Protein AF-0000000085102052 (afdb_homodimer)

Structure (mmCIF, N/CA/C/O backbone):
data_AF-0000000085102052-model_v1
#
loop_
_entity.id
_entity.type
_entity.pdbx_description
1 polymer GM25322
#
loop_
_atom_site.group_PDB
_atom_site.id
_atom_site.type_symbol
_atom_site.label_atom_id
_atom_site.label_alt_id
_atom_site.label_comp_id
_atom_site.label_asym_id
_atom_site.label_entity_id
_atom_site.label_seq_id
_atom_site.pdbx_PDB_ins_code
_atom_site.Cartn_x
_atom_site.Cartn_y
_atom_site.Cartn_z
_atom_site.occupancy
_atom_site.B_iso_or_equiv
_atom_site.auth_seq_id
_atom_site.auth_comp_id
_atom_site.auth_asym_id
_atom_site.auth_atom_id
_atom_site.pdbx_PDB_model_num
ATOM 1 N N . MET A 1 1 ? -8.609 38.125 1.041 1 29.92 1 MET A N 1
ATOM 2 C CA . MET A 1 1 ? -8.133 37.969 2.414 1 29.92 1 MET A CA 1
ATOM 3 C C . MET A 1 1 ? -6.988 36.969 2.488 1 29.92 1 MET A C 1
ATOM 5 O O . MET A 1 1 ? -7.055 35.875 1.886 1 29.92 1 MET A O 1
ATOM 9 N N . ALA A 1 2 ? -5.801 37.438 2.727 1 36.22 2 ALA A N 1
ATOM 10 C CA . ALA A 1 2 ? -4.523 36.719 2.68 1 36.22 2 ALA A CA 1
ATOM 11 C C . ALA A 1 2 ? -4.539 35.5 3.59 1 36.22 2 ALA A C 1
ATOM 13 O O . ALA A 1 2 ? -4.898 35.594 4.766 1 36.22 2 ALA A O 1
ATOM 14 N N . ASN A 1 3 ? -4.887 34.375 3.201 1 37 3 ASN A N 1
ATOM 15 C CA . ASN A 1 3 ? -4.836 33.156 4.016 1 37 3 ASN A CA 1
ATOM 16 C C . ASN A 1 3 ? -3.5 33.031 4.738 1 37 3 ASN A C 1
ATOM 18 O O . ASN A 1 3 ? -2.539 32.5 4.184 1 37 3 ASN A O 1
ATOM 22 N N . SER A 1 4 ? -3.135 34.125 5.391 1 38.22 4 SER A N 1
ATOM 23 C CA . SER A 1 4 ? -1.907 34.188 6.176 1 38.22 4 SER A CA 1
ATOM 24 C C . SER A 1 4 ? -1.816 33.031 7.156 1 38.22 4 SER A C 1
ATOM 26 O O . SER A 1 4 ? -2.779 32.719 7.867 1 38.22 4 SER A O 1
ATOM 28 N N . VAL A 1 5 ? -1.213 31.938 6.707 1 45.88 5 VAL A N 1
ATOM 29 C CA . VAL A 1 5 ? -0.93 30.859 7.652 1 45.88 5 VAL A CA 1
ATOM 30 C C . VAL A 1 5 ? -0.199 31.422 8.867 1 45.88 5 VAL A C 1
ATOM 32 O O . VAL A 1 5 ? 0.787 32.156 8.727 1 45.88 5 VAL A O 1
ATOM 35 N N . LEU A 1 6 ? -0.885 31.844 9.852 1 48.53 6 LEU A N 1
ATOM 36 C CA . LEU A 1 6 ? -0.26 32.219 11.117 1 48.53 6 LEU A CA 1
ATOM 37 C C . LEU A 1 6 ? 0.6 31.078 11.656 1 48.53 6 LEU A C 1
ATOM 39 O O . LEU A 1 6 ? 0.135 29.938 11.766 1 48.53 6 LEU A O 1
ATOM 43 N N . THR A 1 7 ? 1.907 31.172 11.352 1 53.41 7 THR A N 1
ATOM 44 C CA . THR A 1 7 ? 2.777 30.234 12.039 1 53.41 7 THR A CA 1
ATOM 45 C C . THR A 1 7 ? 2.986 30.641 13.492 1 53.41 7 THR A C 1
ATOM 47 O O . THR A 1 7 ? 3.662 31.641 13.766 1 53.41 7 THR A O 1
ATOM 50 N N . LEU A 1 8 ? 1.855 30.625 14.188 1 57 8 LEU A N 1
ATOM 51 C CA . LEU A 1 8 ? 2.092 30.891 15.602 1 57 8 LEU A CA 1
ATOM 52 C C . LEU A 1 8 ? 2.582 29.641 16.312 1 57 8 LEU A C 1
ATOM 54 O O . LEU A 1 8 ? 2.145 28.531 16 1 57 8 LEU A O 1
ATOM 58 N N . ASN A 1 9 ? 3.742 29.906 16.906 1 62.31 9 ASN A N 1
ATOM 59 C CA . ASN A 1 9 ? 4.18 28.844 17.812 1 62.31 9 ASN A CA 1
ATOM 60 C C . ASN A 1 9 ? 3.131 28.562 18.875 1 62.31 9 ASN A C 1
ATOM 62 O O . ASN A 1 9 ? 2.389 29.453 19.281 1 62.31 9 ASN A O 1
ATOM 66 N N . ILE A 1 10 ? 2.896 27.359 19.188 1 67.25 10 ILE A N 1
ATOM 67 C CA . ILE A 1 10 ? 1.894 26.891 20.141 1 67.25 10 ILE A CA 1
ATOM 68 C C . ILE A 1 10 ? 2.043 27.641 21.453 1 67.25 10 ILE A C 1
ATOM 70 O O . ILE A 1 10 ? 1.055 27.906 22.141 1 67.25 10 ILE A O 1
ATOM 74 N N . ASN A 1 11 ? 3.262 28 21.766 1 68.31 11 ASN A N 1
ATOM 75 C CA . ASN A 1 11 ? 3.473 28.703 23.031 1 68.31 11 ASN A CA 1
ATOM 76 C C . ASN A 1 11 ? 2.871 30.109 23 1 68.31 11 ASN A C 1
ATOM 78 O O . ASN A 1 11 ? 2.326 30.578 24 1 68.31 11 ASN A O 1
ATOM 82 N N . ASP A 1 12 ? 2.955 30.75 21.891 1 71.81 12 ASP A N 1
ATOM 83 C CA . ASP A 1 12 ? 2.357 32.094 21.75 1 71.81 12 ASP A CA 1
ATOM 84 C C . ASP A 1 12 ? 0.834 31.984 21.672 1 71.81 12 ASP A C 1
ATOM 86 O O . ASP A 1 12 ? 0.13 32.844 22.203 1 71.81 12 ASP A O 1
ATOM 90 N N . LEU A 1 13 ? 0.402 30.875 21.141 1 78.25 13 LEU A N 1
ATOM 91 C CA . LEU A 1 13 ? -1.037 30.656 21.031 1 78.25 13 LEU A CA 1
ATOM 92 C C . LEU A 1 13 ? -1.666 30.422 22.406 1 78.25 13 LEU A C 1
ATOM 94 O O . LEU A 1 13 ? -2.791 30.859 22.656 1 78.25 13 LEU A O 1
ATOM 98 N N . ARG A 1 14 ? -0.875 29.781 23.219 1 80.69 14 ARG A N 1
ATOM 99 C CA . ARG A 1 14 ? -1.354 29.469 24.562 1 80.69 14 ARG A CA 1
ATOM 100 C C . ARG A 1 14 ? -1.65 30.734 25.344 1 80.69 14 ARG A C 1
ATOM 102 O O . ARG A 1 14 ? -2.457 30.734 26.281 1 80.69 14 ARG A O 1
ATOM 109 N N . LYS A 1 15 ? -1.054 31.859 24.891 1 82.19 15 LYS A N 1
ATOM 110 C CA . LYS A 1 15 ? -1.232 33.125 25.594 1 82.19 15 LYS A CA 1
ATOM 111 C C . LYS A 1 15 ? -2.527 33.812 25.172 1 82.19 15 LYS A C 1
ATOM 113 O O . LYS A 1 15 ? -3.057 34.656 25.906 1 82.19 15 LYS A O 1
ATOM 118 N N . ILE A 1 16 ? -3.014 33.406 24.016 1 81.62 16 ILE A N 1
ATOM 119 C CA . ILE A 1 16 ? -4.105 34.219 23.484 1 81.62 16 ILE A CA 1
ATOM 120 C C . ILE A 1 16 ? -5.332 33.344 23.25 1 81.62 16 ILE A C 1
ATOM 122 O O . ILE A 1 16 ? -6.426 33.844 23 1 81.62 16 ILE A O 1
ATOM 126 N N . VAL A 1 17 ? -5.148 32 23.391 1 86 17 VAL A N 1
ATOM 127 C CA . VAL A 1 17 ? -6.238 31.078 23.125 1 86 17 VAL A CA 1
ATOM 128 C C . VAL A 1 17 ? -6.578 30.312 24.406 1 86 17 VAL A C 1
ATOM 130 O O . VAL A 1 17 ? -5.688 29.938 25.172 1 86 17 VAL A O 1
ATOM 133 N N . PRO A 1 18 ? -7.859 30.172 24.641 1 88.38 18 PRO A N 1
ATOM 134 C CA . PRO A 1 18 ? -8.25 29.406 25.812 1 88.38 18 PRO A CA 1
ATOM 135 C C . PRO A 1 18 ? -7.602 28.016 25.859 1 88.38 18 PRO A C 1
ATOM 137 O O . PRO A 1 18 ? -7.449 27.375 24.828 1 88.38 18 PRO A O 1
ATOM 140 N N . PRO A 1 19 ? -7.223 27.594 27.047 1 89.62 19 PRO A N 1
ATOM 141 C CA . PRO A 1 19 ? -6.535 26.312 27.203 1 89.62 19 PRO A CA 1
ATOM 142 C C . PRO A 1 19 ? -7.332 25.141 26.641 1 89.62 19 PRO A C 1
ATOM 144 O O . PRO A 1 19 ? -6.75 24.188 26.109 1 89.62 19 PRO A O 1
ATOM 147 N N . ALA A 1 20 ? -8.633 25.141 26.703 1 89.75 20 ALA A N 1
ATOM 148 C CA . ALA A 1 20 ? -9.469 24.047 26.219 1 89.75 20 ALA A CA 1
ATOM 149 C C . ALA A 1 20 ? -9.344 23.875 24.719 1 89.75 20 ALA A C 1
ATOM 151 O O . ALA A 1 20 ? -9.312 22.766 24.203 1 89.75 20 ALA A O 1
ATOM 152 N N . GLU A 1 21 ? -9.203 24.984 24.016 1 87.5 21 GLU A N 1
ATOM 153 C CA . GLU A 1 21 ? -9.07 24.953 22.562 1 87.5 21 GLU A CA 1
ATOM 154 C C . GLU A 1 21 ? -7.688 24.453 22.156 1 87.5 21 GLU A C 1
ATOM 156 O O . GLU A 1 21 ? -7.555 23.734 21.156 1 87.5 21 GLU A O 1
ATOM 161 N N . ILE A 1 22 ? -6.734 24.828 22.953 1 87.31 22 ILE A N 1
ATOM 162 C CA . ILE A 1 22 ? -5.371 24.375 22.688 1 87.31 22 ILE A CA 1
ATOM 163 C C . ILE A 1 22 ? -5.277 22.875 22.906 1 87.31 22 ILE A C 1
ATOM 165 O O . ILE A 1 22 ? -4.609 22.172 22.141 1 87.31 22 ILE A O 1
ATOM 169 N N . GLU A 1 23 ? -5.91 22.422 23.938 1 91 23 GLU A N 1
ATOM 170 C CA . GLU A 1 23 ? -5.906 21 24.234 1 91 23 GLU A CA 1
ATOM 171 C C . GLU A 1 23 ? -6.512 20.203 23.094 1 91 23 GLU A C 1
ATOM 173 O O . GLU A 1 23 ? -5.988 19.141 22.719 1 91 23 GLU A O 1
ATOM 178 N N . VAL A 1 24 ? -7.59 20.641 22.531 1 91.81 24 VAL A N 1
ATOM 179 C CA . VAL A 1 24 ? -8.242 19.969 21.406 1 91.81 24 VAL A CA 1
ATOM 180 C C . VAL A 1 24 ? -7.297 19.922 20.203 1 91.81 24 VAL A C 1
ATOM 182 O O . VAL A 1 24 ? -7.172 18.891 19.547 1 91.81 24 VAL A O 1
ATOM 185 N N . LEU A 1 25 ? -6.637 21.031 19.938 1 89.94 25 LEU A N 1
ATOM 186 C CA . LEU A 1 25 ? -5.688 21.125 18.828 1 89.94 25 LEU A CA 1
ATOM 187 C C . LEU A 1 25 ? -4.535 20.141 19.031 1 89.94 25 LEU A C 1
ATOM 189 O O . LEU A 1 25 ? -4.141 19.438 18.094 1 89.94 25 LEU A O 1
ATOM 193 N N . GLU A 1 26 ? -4.066 20.109 20.234 1 90.69 26 GLU A N 1
ATOM 194 C CA . GLU A 1 26 ? -2.953 19.219 20.547 1 90.69 26 GLU A CA 1
ATOM 195 C C . GLU A 1 26 ? -3.359 17.75 20.422 1 90.69 26 GLU A C 1
ATOM 197 O O . GLU A 1 26 ? -2.584 16.938 19.938 1 90.69 26 GLU A O 1
ATOM 202 N N . GLN A 1 27 ? -4.523 17.422 20.859 1 94.25 27 GLN A N 1
ATOM 203 C CA . GLN A 1 27 ? -5.016 16.062 20.766 1 94.25 27 GLN A CA 1
ATOM 204 C C . GLN A 1 27 ? -5.172 15.641 19.297 1 94.25 27 GLN A C 1
ATOM 206 O O . GLN A 1 27 ? -4.801 14.531 18.922 1 94.25 27 GLN A O 1
ATOM 211 N N . LYS A 1 28 ? -5.691 16.5 18.562 1 93.31 28 LYS A N 1
ATOM 212 C CA . LYS A 1 28 ? -5.875 16.203 17.141 1 93.31 28 LYS A CA 1
ATOM 213 C C . LYS A 1 28 ? -4.531 16.062 16.438 1 93.31 28 LYS A C 1
ATOM 215 O O . LYS A 1 28 ? -4.367 15.203 15.57 1 93.31 28 LYS A O 1
ATOM 220 N N . LYS A 1 29 ? -3.664 16.938 16.75 1 92.31 29 LYS A N 1
ATOM 221 C CA . LYS A 1 29 ? -2.326 16.844 16.188 1 92.31 29 LYS A CA 1
ATOM 222 C C . LYS A 1 29 ? -1.646 15.531 16.578 1 92.31 29 LYS A C 1
ATOM 224 O O . LYS A 1 29 ? -1.004 14.883 15.742 1 92.31 29 LYS A O 1
ATOM 229 N N . SER A 1 30 ? -1.764 15.195 17.781 1 94.44 30 SER A N 1
ATOM 230 C CA . SER A 1 30 ? -1.204 13.938 18.266 1 94.44 30 SER A CA 1
ATOM 231 C C . SER A 1 30 ? -1.803 12.742 17.531 1 94.44 30 SER A C 1
ATOM 233 O O . SER A 1 30 ? -1.087 11.805 17.172 1 94.44 30 SER A O 1
ATOM 235 N N . TYR A 1 31 ? -3.105 12.805 17.328 1 97.44 31 TYR A N 1
ATOM 236 C CA . TYR A 1 31 ? -3.785 11.742 16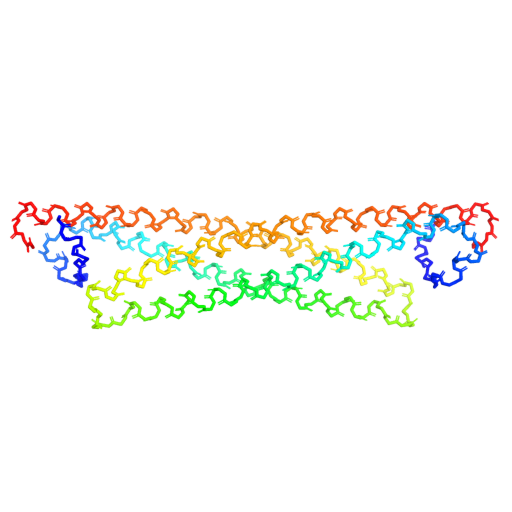.594 1 97.44 31 TYR A CA 1
ATOM 237 C C . TYR A 1 31 ? -3.273 11.664 15.156 1 97.44 31 TYR A C 1
ATOM 239 O O . TYR A 1 31 ? -3.004 10.578 14.648 1 97.44 31 TYR A O 1
ATOM 247 N N . GLU A 1 32 ? -3.137 12.75 14.516 1 95.88 32 GLU A N 1
ATOM 248 C CA . GLU A 1 32 ? -2.576 12.805 13.164 1 95.88 32 GLU A CA 1
ATOM 249 C C . GLU A 1 32 ? -1.187 12.172 13.125 1 95.88 32 GLU A C 1
ATOM 251 O O . GLU A 1 32 ? -0.884 11.391 12.219 1 95.88 32 GLU A O 1
ATOM 256 N N . ASP A 1 33 ? -0.33 12.492 14.094 1 94.69 33 ASP A N 1
ATOM 257 C CA . ASP A 1 33 ? 1.035 11.977 14.141 1 94.69 33 ASP A CA 1
ATOM 258 C C . ASP A 1 33 ? 1.044 10.461 14.344 1 94.69 33 ASP A C 1
ATOM 260 O O . ASP A 1 33 ? 1.864 9.758 13.758 1 94.69 33 ASP A O 1
ATOM 264 N N . GLN A 1 34 ? 0.113 10.047 15.156 1 98.06 34 GLN A N 1
ATOM 265 C CA . GLN A 1 34 ? -0.009 8.609 15.375 1 98.06 34 GLN A CA 1
ATOM 266 C C . GLN A 1 34 ? -0.364 7.887 14.078 1 98.06 34 GLN A C 1
ATOM 268 O O . GLN A 1 34 ? 0.179 6.82 13.781 1 98.06 34 GLN A O 1
ATOM 273 N N . LEU A 1 35 ? -1.247 8.461 13.352 1 98.25 35 LEU A N 1
ATOM 274 C CA . LEU A 1 35 ? -1.667 7.859 12.094 1 98.25 35 LEU A CA 1
ATOM 275 C C . LEU A 1 35 ? -0.525 7.867 11.078 1 98.25 35 LEU A C 1
ATOM 277 O O . LEU A 1 35 ? -0.379 6.922 10.297 1 98.25 35 LEU A O 1
ATOM 281 N N . LYS A 1 36 ? 0.26 8.883 11.055 1 96.88 36 LYS A N 1
ATOM 282 C CA . LYS A 1 36 ? 1.429 8.93 10.18 1 96.88 36 LYS A CA 1
ATOM 283 C C . LYS A 1 36 ? 2.404 7.797 10.508 1 96.88 36 LYS A C 1
ATOM 285 O O . LYS A 1 36 ? 2.9 7.121 9.602 1 96.88 36 LYS A O 1
ATOM 290 N N . VAL A 1 37 ? 2.668 7.656 11.758 1 97.81 37 VAL A N 1
ATOM 291 C CA . VAL A 1 37 ? 3.576 6.605 12.195 1 97.81 37 VAL A CA 1
ATOM 292 C C . VAL A 1 37 ? 3.008 5.238 11.82 1 97.81 37 VAL A C 1
ATOM 294 O O . VAL A 1 37 ? 3.734 4.363 11.344 1 97.81 37 VAL A O 1
ATOM 297 N N . GLU A 1 38 ? 1.753 5.066 12.039 1 98.56 38 GLU A N 1
ATOM 298 C CA . GLU A 1 38 ? 1.103 3.809 11.688 1 98.56 38 GLU A CA 1
ATOM 299 C C . GLU A 1 38 ? 1.223 3.525 10.195 1 98.56 38 GLU A C 1
ATOM 301 O O . GLU A 1 38 ? 1.496 2.393 9.789 1 98.56 38 GLU A O 1
ATOM 306 N N . ARG A 1 39 ? 0.937 4.527 9.398 1 98.12 39 ARG A N 1
ATOM 307 C CA . ARG A 1 39 ? 1.074 4.395 7.953 1 98.12 39 ARG A CA 1
ATOM 308 C C . ARG A 1 39 ? 2.471 3.906 7.578 1 98.12 39 ARG A C 1
ATOM 310 O O . ARG A 1 39 ? 2.619 3.006 6.75 1 98.12 39 ARG A O 1
ATOM 317 N N . GLU A 1 40 ? 3.502 4.484 8.164 1 97.88 40 GLU A N 1
ATOM 318 C CA . GLU A 1 40 ? 4.887 4.102 7.898 1 97.88 40 GLU A CA 1
ATOM 319 C C . GLU A 1 40 ? 5.145 2.654 8.305 1 97.88 40 GLU A C 1
ATOM 321 O O . GLU A 1 40 ? 5.824 1.916 7.582 1 97.88 40 GLU A O 1
ATOM 326 N N . CYS A 1 41 ? 4.609 2.271 9.398 1 98.44 41 CYS A N 1
ATOM 327 C CA . CYS A 1 41 ? 4.789 0.911 9.898 1 98.44 41 CYS A CA 1
ATOM 328 C C . CYS A 1 41 ? 4.141 -0.1 8.961 1 98.44 41 CYS A C 1
ATOM 330 O O . CYS A 1 41 ? 4.738 -1.128 8.641 1 98.44 41 CYS A O 1
ATOM 332 N N . ILE A 1 42 ? 2.938 0.202 8.555 1 98.75 42 ILE A N 1
ATOM 333 C CA . ILE A 1 42 ? 2.234 -0.695 7.645 1 98.75 42 ILE A CA 1
ATOM 334 C C . ILE A 1 42 ? 3.02 -0.829 6.34 1 98.75 42 ILE A C 1
ATOM 336 O O . ILE A 1 42 ? 3.166 -1.931 5.805 1 98.75 42 ILE A O 1
ATOM 340 N N . GLN A 1 43 ? 3.502 0.279 5.863 1 98.25 43 GLN A N 1
ATOM 341 C CA . GLN A 1 43 ? 4.246 0.269 4.609 1 98.25 43 GLN A CA 1
ATOM 342 C C . GLN A 1 43 ? 5.523 -0.554 4.73 1 98.25 43 GLN A C 1
ATOM 344 O O . GLN A 1 43 ? 5.902 -1.267 3.799 1 98.25 43 GLN A O 1
ATOM 349 N N . LEU A 1 44 ? 6.199 -0.436 5.82 1 98.25 44 LEU A N 1
ATOM 350 C CA . LEU A 1 44 ? 7.387 -1.248 6.055 1 98.25 44 LEU A CA 1
ATOM 351 C C . LEU A 1 44 ? 7.047 -2.734 6.023 1 98.25 44 LEU A C 1
ATOM 353 O O . LEU A 1 44 ? 7.754 -3.525 5.398 1 98.25 44 LEU A O 1
ATOM 357 N N . LYS A 1 45 ? 6.012 -3.094 6.68 1 98.5 45 LYS A N 1
ATOM 358 C CA . LYS A 1 45 ? 5.582 -4.488 6.707 1 98.5 45 LYS A CA 1
ATOM 359 C C . LYS A 1 45 ? 5.188 -4.969 5.316 1 98.5 45 LYS A C 1
ATOM 361 O O . LYS A 1 45 ? 5.465 -6.113 4.949 1 98.5 45 LYS A O 1
ATOM 366 N N . LEU A 1 46 ? 4.488 -4.105 4.602 1 98.5 46 LEU A N 1
ATOM 367 C CA . LEU A 1 46 ? 4.137 -4.41 3.219 1 98.5 46 LEU A CA 1
ATOM 368 C C . LEU A 1 46 ? 5.383 -4.727 2.396 1 98.5 46 LEU A C 1
ATOM 370 O O . LEU A 1 46 ? 5.414 -5.723 1.67 1 98.5 46 LEU A O 1
ATOM 374 N N . ASN A 1 47 ? 6.355 -3.887 2.516 1 97.88 47 ASN A N 1
ATOM 375 C CA . ASN A 1 47 ? 7.602 -4.062 1.773 1 97.88 47 ASN A CA 1
ATOM 376 C C . ASN A 1 47 ? 8.289 -5.375 2.137 1 97.88 47 ASN A C 1
ATOM 378 O O . ASN A 1 47 ? 8.734 -6.109 1.255 1 97.88 47 ASN A O 1
ATOM 382 N N . LYS A 1 48 ? 8.352 -5.664 3.381 1 98.25 48 LYS A N 1
ATOM 383 C CA . LYS A 1 48 ? 8.984 -6.898 3.834 1 98.25 48 LYS A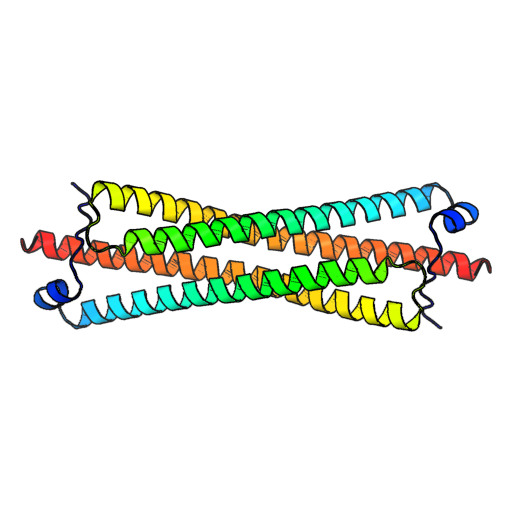 CA 1
ATOM 384 C C . LYS A 1 48 ? 8.234 -8.125 3.32 1 98.25 48 LYS A C 1
ATOM 386 O O . LYS A 1 48 ? 8.844 -9.094 2.877 1 98.25 48 LYS A O 1
ATOM 391 N N . THR A 1 49 ? 6.949 -8.062 3.414 1 98.56 49 THR A N 1
ATOM 392 C CA . THR A 1 49 ? 6.125 -9.18 2.963 1 98.56 49 THR A CA 1
ATOM 393 C C . THR A 1 49 ? 6.293 -9.398 1.463 1 98.56 49 THR A C 1
ATOM 395 O O . THR A 1 49 ? 6.418 -10.539 1.011 1 98.56 49 THR A O 1
ATOM 398 N N . LEU A 1 50 ? 6.262 -8.336 0.724 1 98.25 50 LEU A N 1
ATOM 399 C CA . LEU A 1 50 ? 6.434 -8.461 -0.72 1 98.25 50 LEU A CA 1
ATOM 400 C C . LEU A 1 50 ? 7.805 -9.039 -1.058 1 98.25 50 LEU A C 1
ATOM 402 O O . LEU A 1 50 ? 7.918 -9.906 -1.933 1 98.25 50 LEU A O 1
ATOM 406 N N . HIS A 1 51 ? 8.836 -8.562 -0.419 1 98 51 HIS A N 1
ATOM 407 C CA . HIS A 1 51 ? 10.18 -9.078 -0.633 1 98 51 HIS A CA 1
ATOM 408 C C . HIS A 1 51 ? 10.234 -10.586 -0.391 1 98 51 HIS A C 1
ATOM 410 O O . HIS A 1 51 ? 10.789 -11.328 -1.2 1 98 51 HIS A O 1
ATOM 416 N N . ARG A 1 52 ? 9.602 -11.031 0.664 1 97.94 52 ARG A N 1
ATOM 417 C CA . ARG A 1 52 ? 9.57 -12.461 0.977 1 97.94 52 ARG A CA 1
ATOM 418 C C . ARG A 1 52 ? 8.797 -13.234 -0.081 1 97.94 52 ARG A C 1
ATOM 420 O O . ARG A 1 52 ? 9.18 -14.344 -0.451 1 97.94 52 ARG A O 1
ATOM 427 N N . LEU A 1 53 ? 7.754 -12.656 -0.538 1 97 53 LEU A N 1
ATOM 428 C CA . LEU A 1 53 ? 6.957 -13.289 -1.583 1 97 53 LEU A CA 1
ATOM 429 C C . LEU A 1 53 ? 7.777 -13.484 -2.854 1 97 53 LEU A C 1
ATOM 431 O O . LEU A 1 53 ? 7.719 -14.539 -3.484 1 97 53 LEU A O 1
ATOM 435 N N . ILE A 1 54 ? 8.516 -12.469 -3.193 1 95.56 54 ILE A N 1
ATOM 436 C CA . ILE A 1 54 ? 9.352 -12.531 -4.383 1 95.56 54 ILE A CA 1
ATOM 437 C C . ILE A 1 54 ? 10.414 -13.625 -4.211 1 95.56 54 ILE A C 1
ATOM 439 O O . ILE A 1 54 ? 10.656 -14.406 -5.125 1 95.56 54 ILE A O 1
ATOM 443 N N . GLN A 1 55 ? 11 -13.727 -3.051 1 95.06 55 GLN A N 1
ATOM 444 C CA . GLN A 1 55 ? 11.984 -14.766 -2.758 1 95.06 55 GLN A CA 1
ATOM 445 C C . GLN A 1 55 ? 11.367 -16.156 -2.865 1 95.06 55 GLN A C 1
ATOM 447 O O . GLN A 1 55 ? 11.977 -17.078 -3.422 1 95.06 55 GLN A O 1
ATOM 452 N N . LEU A 1 56 ? 10.148 -16.281 -2.352 1 93.19 56 LEU A N 1
ATOM 453 C CA . LEU A 1 56 ? 9.453 -17.562 -2.391 1 93.19 56 LEU A CA 1
ATOM 454 C C . LEU A 1 56 ? 9.148 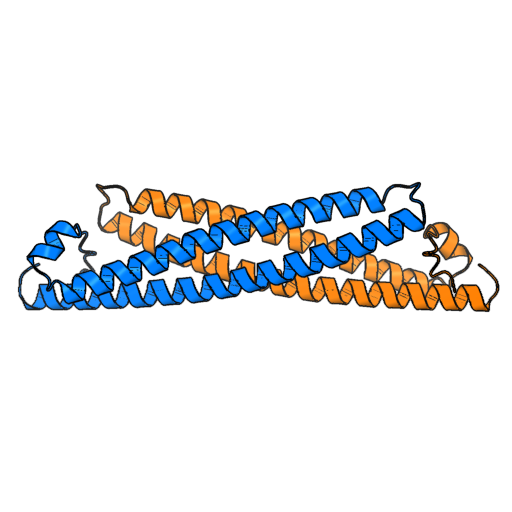-17.969 -3.828 1 93.19 56 LEU A C 1
ATOM 456 O O . LEU A 1 56 ? 9.273 -19.156 -4.18 1 93.19 56 LEU A O 1
ATOM 460 N N . ASP A 1 57 ? 8.781 -17.031 -4.57 1 88.44 57 ASP A N 1
ATOM 461 C CA . ASP A 1 57 ? 8.516 -17.312 -5.973 1 88.44 57 ASP A CA 1
ATOM 462 C C . ASP A 1 57 ? 9.773 -17.812 -6.68 1 88.44 57 ASP A C 1
ATOM 464 O O . ASP A 1 57 ? 9.719 -18.719 -7.5 1 88.44 57 ASP A O 1
ATOM 468 N N . ASP A 1 58 ? 10.898 -17.281 -6.375 1 87.88 58 ASP A N 1
ATOM 469 C CA . ASP A 1 58 ? 12.18 -17.703 -6.945 1 87.88 58 ASP A CA 1
ATOM 470 C C . ASP A 1 58 ? 12.539 -19.109 -6.48 1 87.88 58 ASP A C 1
ATOM 472 O O . ASP A 1 58 ? 13 -19.938 -7.277 1 87.88 58 ASP A O 1
ATOM 476 N N . GLU A 1 59 ? 12.305 -19.422 -5.254 1 85.75 59 GLU A N 1
ATOM 477 C CA . GLU A 1 59 ? 12.586 -20.734 -4.691 1 85.75 59 GLU A CA 1
ATOM 478 C C . GLU A 1 59 ? 11.734 -21.812 -5.355 1 85.75 59 GLU A C 1
ATOM 480 O O . GLU A 1 59 ? 12.211 -22.922 -5.605 1 85.75 59 GLU A O 1
ATOM 485 N N . MET A 1 60 ? 10.461 -21.5 -5.688 1 83.31 60 MET A N 1
ATOM 486 C CA . MET A 1 60 ? 9.516 -22.453 -6.254 1 83.31 60 MET A CA 1
ATOM 487 C C . MET A 1 60 ? 9.812 -22.719 -7.727 1 83.31 60 MET A C 1
ATOM 489 O O . MET A 1 60 ? 9.383 -23.719 -8.281 1 83.31 60 MET A O 1
ATOM 493 N N . ASN A 1 61 ? 10.5 -21.812 -8.352 1 77 61 ASN A N 1
ATOM 494 C CA . ASN A 1 61 ? 10.836 -21.969 -9.766 1 77 61 ASN A CA 1
ATOM 495 C C . ASN A 1 61 ? 12.148 -22.719 -9.953 1 77 61 ASN A C 1
ATOM 497 O O . ASN A 1 61 ? 12.547 -23 -11.086 1 77 61 ASN A O 1
ATOM 501 N N . GLU A 1 62 ? 12.633 -23.156 -8.852 1 69.75 62 GLU A N 1
ATOM 502 C CA . GLU A 1 62 ? 13.852 -23.953 -8.953 1 69.75 62 GLU A CA 1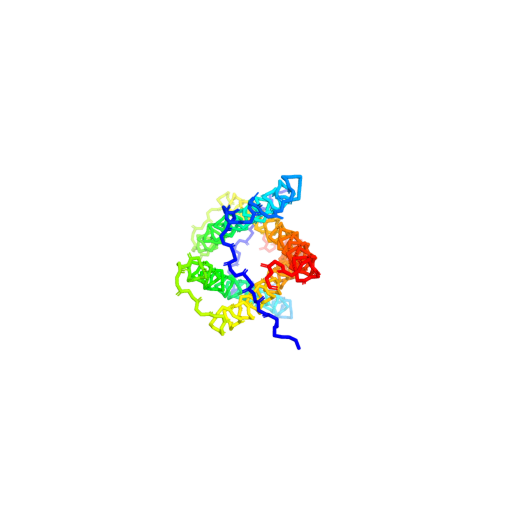
ATOM 503 C C . GLU A 1 62 ? 13.555 -25.344 -9.484 1 69.75 62 GLU A C 1
ATOM 505 O O . GLU A 1 62 ? 12.508 -25.922 -9.188 1 69.75 62 GLU A O 1
ATOM 510 N N . GLU A 1 63 ? 14.336 -25.906 -10.367 1 65.94 63 GLU A N 1
ATOM 511 C CA . GLU A 1 63 ? 14.156 -27.109 -11.156 1 65.94 63 GLU A CA 1
ATOM 512 C C . GLU A 1 63 ? 13.938 -28.328 -10.266 1 65.94 63 GLU A C 1
ATOM 514 O O . GLU A 1 63 ? 13.211 -29.266 -10.633 1 65.94 63 GLU A O 1
ATOM 519 N N . ARG A 1 64 ? 14.508 -28.531 -9.102 1 74.56 64 ARG A N 1
ATOM 520 C CA . ARG A 1 64 ? 14.422 -29.766 -8.328 1 74.56 64 ARG A CA 1
ATOM 521 C C . ARG A 1 64 ? 13.766 -29.516 -6.973 1 74.56 64 ARG A C 1
ATOM 523 O O . ARG A 1 64 ? 14.414 -29.031 -6.043 1 74.56 64 ARG A O 1
ATOM 530 N N . ILE A 1 65 ? 12.461 -29.312 -7.023 1 76.56 65 ILE A N 1
ATOM 531 C CA . ILE A 1 65 ? 11.797 -29.188 -5.734 1 76.56 65 ILE A CA 1
ATOM 532 C C . ILE A 1 65 ? 10.922 -30.406 -5.484 1 76.56 65 ILE A C 1
ATOM 534 O O . ILE A 1 65 ? 10.281 -30.922 -6.406 1 76.56 65 ILE A O 1
ATOM 538 N N . SER A 1 66 ? 11.141 -30.984 -4.293 1 79.44 66 SER A N 1
ATOM 539 C CA . SER A 1 66 ? 10.305 -32.125 -3.939 1 79.44 66 SER A CA 1
ATOM 540 C C . SER A 1 66 ? 8.844 -31.719 -3.811 1 79.44 66 SER A C 1
ATOM 542 O O . SER A 1 66 ? 8.531 -30.547 -3.582 1 79.44 66 SER A O 1
ATOM 544 N N . ASP A 1 67 ? 7.965 -32.688 -3.932 1 76.31 67 ASP A N 1
ATOM 545 C CA . ASP A 1 67 ? 6.535 -32.406 -3.785 1 76.31 67 ASP A CA 1
ATOM 546 C C . ASP A 1 67 ? 6.211 -31.875 -2.393 1 76.31 67 ASP A C 1
ATOM 548 O O . ASP A 1 67 ? 5.395 -30.969 -2.248 1 76.31 67 ASP A O 1
ATOM 552 N N . ARG A 1 68 ? 6.789 -32.5 -1.519 1 84 68 ARG A N 1
ATOM 553 C CA . ARG A 1 68 ? 6.555 -32.062 -0.142 1 84 68 ARG A CA 1
ATOM 554 C C . ARG A 1 68 ? 6.977 -30.625 0.065 1 84 68 ARG A C 1
ATOM 556 O O . ARG A 1 68 ? 6.23 -29.828 0.651 1 84 68 ARG A O 1
ATOM 563 N N . ASP A 1 69 ? 8.109 -30.219 -0.409 1 83.94 69 ASP A N 1
ATOM 564 C CA . ASP A 1 69 ? 8.609 -28.844 -0.277 1 83.94 69 ASP A CA 1
ATOM 565 C C . ASP A 1 69 ? 7.746 -27.875 -1.068 1 83.94 69 ASP A C 1
ATOM 567 O O . ASP A 1 69 ? 7.496 -26.75 -0.616 1 83.94 69 ASP A O 1
ATOM 571 N N . TYR A 1 70 ? 7.379 -28.344 -2.182 1 83.62 70 TYR A N 1
ATOM 572 C CA . TYR A 1 70 ? 6.523 -27.5 -2.994 1 83.62 70 TYR A CA 1
ATOM 573 C C . TYR A 1 70 ? 5.223 -27.172 -2.266 1 83.62 70 TYR A C 1
ATOM 575 O O . TYR A 1 70 ? 4.785 -26.016 -2.246 1 83.62 70 TYR A O 1
ATOM 583 N N . ARG A 1 71 ? 4.605 -28.141 -1.669 1 85.94 71 ARG A N 1
ATOM 584 C CA . ARG A 1 71 ? 3.363 -27.938 -0.93 1 85.94 71 ARG A CA 1
ATOM 585 C C . ARG A 1 71 ? 3.576 -26.984 0.246 1 85.94 71 ARG A C 1
ATOM 587 O O . ARG A 1 71 ? 2.738 -26.125 0.515 1 85.94 71 ARG A O 1
ATOM 594 N N . PHE A 1 72 ? 4.641 -27.219 0.81 1 91.12 72 PHE A N 1
ATOM 595 C CA . PHE A 1 72 ? 4.969 -26.344 1.933 1 91.12 72 PHE A CA 1
ATOM 596 C C . PHE A 1 72 ? 5.129 -24.906 1.47 1 91.12 72 PHE A C 1
ATOM 598 O O . PHE A 1 72 ? 4.535 -24 2.045 1 91.12 72 PHE A O 1
ATOM 605 N N . LEU A 1 73 ? 5.906 -24.641 0.457 1 90.88 73 LEU A N 1
ATOM 606 C CA . LEU A 1 73 ? 6.164 -23.312 -0.061 1 90.88 73 LEU A CA 1
ATOM 607 C C . LEU A 1 73 ? 4.883 -22.672 -0.585 1 90.88 73 LEU A C 1
ATOM 609 O O . LEU A 1 73 ? 4.668 -21.469 -0.426 1 90.88 73 LEU A O 1
ATOM 613 N N . ASP A 1 74 ? 4.031 -23.453 -1.146 1 88.12 74 ASP A N 1
ATOM 614 C CA . ASP A 1 74 ? 2.77 -22.938 -1.672 1 88.12 74 ASP A CA 1
ATOM 615 C C . ASP A 1 74 ? 1.856 -22.469 -0.544 1 88.12 74 ASP A C 1
ATOM 617 O O . ASP A 1 74 ? 1.177 -21.438 -0.678 1 88.12 74 ASP A O 1
ATOM 621 N N . THR A 1 75 ? 1.79 -23.219 0.463 1 93.75 75 THR A N 1
ATOM 622 C CA . THR A 1 75 ? 1.004 -22.812 1.623 1 93.75 75 THR A CA 1
ATOM 623 C C . THR A 1 75 ? 1.526 -21.5 2.199 1 93.75 75 THR A C 1
ATOM 625 O O . THR A 1 75 ? 0.745 -20.609 2.523 1 93.75 75 THR A O 1
ATOM 628 N N . LEU A 1 76 ? 2.828 -21.422 2.303 1 95.56 76 LEU A N 1
ATOM 629 C CA . LEU A 1 76 ? 3.455 -20.203 2.803 1 95.56 76 LEU A CA 1
ATOM 630 C C . LEU A 1 76 ? 3.16 -19.031 1.883 1 95.56 76 LEU A C 1
ATOM 632 O O . LEU A 1 76 ? 2.83 -17.938 2.354 1 95.56 76 LEU A O 1
ATOM 636 N N . ARG A 1 77 ? 3.314 -19.234 0.672 1 94.62 77 ARG A N 1
ATOM 637 C CA . ARG A 1 77 ? 3.025 -18.203 -0.319 1 94.62 77 ARG A CA 1
ATOM 638 C C . ARG A 1 77 ? 1.59 -17.719 -0.19 1 94.62 77 ARG A C 1
ATOM 640 O O . ARG A 1 77 ? 1.339 -16.5 -0.224 1 94.62 77 ARG A O 1
ATOM 647 N N . ARG A 1 78 ? 0.657 -18.547 0.002 1 94.62 78 ARG A N 1
ATOM 648 C CA . ARG A 1 78 ? -0.749 -18.188 0.137 1 94.62 78 ARG A CA 1
ATOM 649 C C . ARG A 1 78 ? -0.978 -17.344 1.389 1 94.62 78 ARG A C 1
ATOM 651 O O . ARG A 1 78 ? -1.696 -16.344 1.348 1 94.62 78 ARG A O 1
ATOM 658 N N . ARG A 1 79 ? -0.374 -17.75 2.387 1 97.25 79 ARG A N 1
ATOM 659 C CA . ARG A 1 79 ? -0.503 -17.016 3.639 1 97.25 79 ARG A CA 1
ATOM 660 C C . ARG A 1 79 ? 0.071 -15.609 3.508 1 97.25 79 ARG A C 1
ATOM 662 O O . ARG A 1 79 ? -0.532 -14.641 3.975 1 97.25 79 ARG A O 1
ATOM 669 N N . LEU A 1 80 ? 1.208 -15.547 2.904 1 97.69 80 LEU A N 1
ATOM 670 C CA . LEU A 1 80 ? 1.865 -14.258 2.75 1 97.69 80 LEU A CA 1
ATOM 671 C C . LEU A 1 80 ? 1.075 -13.352 1.811 1 97.69 80 LEU A C 1
ATOM 673 O O . LEU A 1 80 ? 1.022 -12.141 2.01 1 97.69 80 LEU A O 1
ATOM 677 N N . ASN A 1 81 ? 0.482 -13.945 0.799 1 97 81 ASN A N 1
ATOM 678 C CA . ASN A 1 81 ? -0.371 -13.164 -0.089 1 97 81 ASN A CA 1
ATOM 679 C C . ASN A 1 81 ? -1.57 -12.578 0.655 1 97 81 ASN A C 1
ATOM 681 O O . ASN A 1 81 ? -1.937 -11.422 0.444 1 97 81 ASN A O 1
ATOM 685 N N . LEU A 1 82 ? -2.143 -13.359 1.449 1 97.81 82 LEU A N 1
ATOM 686 C CA . LEU A 1 82 ? -3.262 -12.883 2.254 1 97.81 82 LEU A CA 1
ATOM 687 C C . LEU A 1 82 ? -2.818 -11.758 3.188 1 97.81 82 LEU A C 1
ATOM 689 O O . LEU A 1 82 ? -3.5 -10.742 3.309 1 97.81 82 LEU A O 1
ATOM 693 N N . ARG A 1 83 ? -1.726 -11.969 3.828 1 98.38 83 ARG A N 1
ATOM 694 C CA . ARG A 1 83 ? -1.188 -10.945 4.723 1 98.38 83 ARG A CA 1
ATOM 695 C C . ARG A 1 83 ? -0.923 -9.648 3.971 1 98.38 83 ARG A C 1
ATOM 697 O O . ARG A 1 83 ? -1.253 -8.562 4.457 1 98.38 83 ARG A O 1
ATOM 704 N N . HIS A 1 84 ? -0.289 -9.781 2.83 1 98.69 84 HIS A N 1
ATOM 705 C CA . HIS A 1 84 ? -0.002 -8.609 2.02 1 98.69 84 HIS A CA 1
ATOM 706 C C . HIS A 1 84 ? -1.282 -7.859 1.663 1 98.69 84 HIS A C 1
ATOM 708 O O . HIS A 1 84 ? -1.332 -6.629 1.746 1 98.69 84 HIS A O 1
ATOM 714 N N . GLN A 1 85 ? -2.32 -8.625 1.316 1 98.56 85 GLN A N 1
ATOM 715 C CA . GLN A 1 85 ? -3.613 -8.039 0.979 1 98.56 85 GLN A CA 1
ATOM 716 C C . GLN A 1 85 ? -4.223 -7.32 2.18 1 98.56 85 GLN A C 1
ATOM 718 O O . GLN A 1 85 ? -4.73 -6.203 2.049 1 98.56 85 GLN A O 1
ATOM 723 N N . LEU A 1 86 ? -4.156 -7.867 3.287 1 98.62 86 LEU A N 1
ATOM 724 C CA . LEU A 1 86 ? -4.711 -7.285 4.504 1 98.62 86 LEU A CA 1
ATOM 725 C C . LEU A 1 86 ? -3.967 -6.012 4.883 1 98.62 86 LEU A C 1
ATOM 727 O O . LEU A 1 86 ? -4.582 -5.031 5.316 1 98.62 86 LEU A O 1
ATOM 731 N N . LEU A 1 87 ? -2.686 -6.062 4.727 1 98.81 87 LEU A N 1
ATOM 732 C CA . LEU A 1 87 ? -1.879 -4.879 5.008 1 98.81 87 LEU A CA 1
ATOM 733 C C . LEU A 1 87 ? -2.219 -3.75 4.043 1 98.81 87 LEU A C 1
ATOM 735 O O . LEU A 1 87 ? -2.305 -2.588 4.445 1 98.81 87 LEU A O 1
ATOM 739 N N . ALA A 1 88 ? -2.373 -4.086 2.779 1 98.69 88 ALA A N 1
ATOM 740 C CA . ALA A 1 88 ? -2.768 -3.078 1.799 1 98.69 88 ALA A CA 1
ATOM 741 C C . ALA A 1 88 ? -4.105 -2.447 2.17 1 98.69 88 ALA A C 1
ATOM 743 O O . ALA A 1 88 ? -4.27 -1.229 2.086 1 98.69 88 ALA A O 1
ATOM 744 N N . GLU A 1 89 ? -5.043 -3.203 2.557 1 98.81 89 GLU A N 1
ATOM 745 C CA . GLU A 1 89 ? -6.355 -2.705 2.967 1 98.81 89 GLU A CA 1
ATOM 746 C C . GLU A 1 89 ? -6.242 -1.812 4.199 1 98.81 89 GLU A C 1
ATOM 748 O O . GLU A 1 89 ? -6.93 -0.795 4.301 1 98.81 89 GLU A O 1
ATOM 753 N N . ARG A 1 90 ? -5.457 -2.232 5.102 1 98.81 90 ARG A N 1
ATOM 754 C CA . ARG A 1 90 ? -5.23 -1.413 6.289 1 98.81 90 ARG A CA 1
ATOM 755 C C . ARG A 1 90 ? -4.594 -0.076 5.918 1 98.81 90 ARG A C 1
ATOM 757 O O . ARG A 1 90 ? -4.926 0.958 6.5 1 98.81 90 ARG A O 1
ATOM 764 N N . LEU A 1 91 ? -3.682 -0.148 4.988 1 98.81 91 LEU A N 1
ATOM 765 C CA . LEU A 1 91 ? -3.041 1.078 4.523 1 98.81 91 LEU A CA 1
ATOM 766 C C . LEU A 1 91 ? -4.074 2.059 3.979 1 98.81 91 LEU A C 1
ATOM 768 O O . LEU A 1 91 ? -4.012 3.256 4.27 1 98.81 91 LEU A O 1
ATOM 772 N N . VAL A 1 92 ? -5.043 1.562 3.209 1 98.81 92 VAL A N 1
ATOM 773 C CA . VAL A 1 92 ? -6.117 2.391 2.668 1 98.81 92 VAL A CA 1
ATOM 774 C C . VAL A 1 92 ? -6.934 2.99 3.811 1 98.81 92 VAL A C 1
ATOM 776 O O . VAL A 1 92 ? -7.266 4.176 3.789 1 98.81 92 VAL A O 1
ATOM 779 N N . ARG A 1 93 ? -7.238 2.195 4.785 1 98.75 93 ARG A N 1
ATOM 780 C CA . ARG A 1 93 ? -8.047 2.654 5.91 1 98.75 93 ARG A CA 1
ATOM 781 C C . ARG A 1 93 ? -7.309 3.727 6.707 1 98.75 93 ARG A C 1
ATOM 783 O O . ARG A 1 93 ? -7.887 4.762 7.043 1 98.75 93 ARG A O 1
ATOM 790 N N . VAL A 1 94 ? -6.082 3.492 6.988 1 98.75 94 VAL A N 1
ATOM 791 C CA . VAL A 1 94 ? -5.285 4.453 7.742 1 98.75 94 VAL A CA 1
ATOM 792 C C . VAL A 1 94 ? -5.145 5.746 6.945 1 98.75 94 VAL A C 1
ATOM 794 O O . VAL A 1 94 ? -5.211 6.844 7.508 1 98.75 94 VAL A O 1
ATOM 797 N N . GLY A 1 95 ? -4.918 5.598 5.637 1 98.31 95 GLY A N 1
ATOM 798 C CA . GLY A 1 95 ? -4.855 6.777 4.789 1 98.31 95 GLY A CA 1
ATOM 799 C C . GLY A 1 95 ? -6.121 7.613 4.836 1 98.31 95 GLY A C 1
ATOM 800 O O . GLY A 1 95 ? -6.055 8.844 4.867 1 98.31 95 GLY A O 1
ATOM 801 N N . THR A 1 96 ? -7.258 6.969 4.844 1 98.5 96 THR A N 1
ATOM 802 C CA . THR A 1 96 ? -8.547 7.652 4.926 1 98.5 96 THR A CA 1
ATOM 803 C C . THR A 1 96 ? -8.688 8.375 6.262 1 98.5 96 THR A C 1
ATOM 805 O O . THR A 1 96 ? -9.133 9.523 6.309 1 98.5 96 THR A O 1
ATOM 808 N N . GLN A 1 97 ? -8.336 7.684 7.316 1 98.5 97 GLN A N 1
ATOM 809 C CA . GLN A 1 97 ? -8.391 8.281 8.648 1 98.5 97 GLN A CA 1
ATOM 810 C C . GLN A 1 97 ? -7.457 9.484 8.742 1 98.5 97 GLN A C 1
ATOM 812 O O . GLN A 1 97 ? -7.812 10.516 9.328 1 98.5 97 GLN A O 1
ATOM 817 N N . LEU A 1 98 ? -6.312 9.328 8.156 1 97.94 98 LEU A N 1
ATOM 818 C CA . LEU A 1 98 ? -5.332 10.406 8.172 1 97.94 98 LEU A CA 1
ATOM 819 C C . LEU A 1 98 ? -5.848 11.625 7.414 1 97.94 98 LEU A C 1
ATOM 821 O O . LEU A 1 98 ? -5.703 12.758 7.879 1 97.94 98 LEU A O 1
ATOM 825 N N . SER A 1 99 ? -6.496 11.414 6.316 1 96.75 99 SER A N 1
ATOM 826 C CA . SER A 1 99 ? -7.09 12.5 5.543 1 96.75 99 SER A CA 1
ATOM 827 C C . SER A 1 99 ? -8.164 13.227 6.348 1 96.75 99 SER A C 1
ATOM 829 O O . SER A 1 99 ? -8.211 14.453 6.363 1 96.75 99 SER A O 1
ATOM 831 N N . ARG A 1 100 ? -8.938 12.5 6.977 1 97.12 100 ARG A N 1
ATOM 832 C CA . ARG A 1 100 ? -9.984 13.078 7.812 1 97.12 100 ARG A CA 1
ATOM 833 C C . ARG A 1 100 ? -9.383 13.891 8.961 1 97.12 100 ARG A C 1
ATOM 835 O O . ARG A 1 100 ? -9.82 15.008 9.227 1 97.12 100 ARG A O 1
ATOM 842 N N . ALA A 1 101 ? -8.438 13.297 9.625 1 96.38 101 ALA A N 1
ATOM 843 C CA . ALA A 1 101 ? -7.777 13.984 10.734 1 96.38 101 ALA A CA 1
ATOM 844 C C . ALA A 1 101 ? -7.141 15.289 10.273 1 96.38 101 ALA A C 1
ATOM 846 O O . ALA A 1 101 ? -7.254 16.312 10.953 1 96.38 101 ALA A O 1
ATOM 847 N N . LYS A 1 102 ? -6.539 15.25 9.141 1 94.06 102 LYS A N 1
ATOM 848 C CA . LYS A 1 102 ? -5.902 16.438 8.594 1 94.06 102 LYS A CA 1
ATOM 849 C C . LYS A 1 102 ? -6.934 17.531 8.273 1 94.06 102 LYS A C 1
ATOM 851 O O . LYS A 1 102 ? -6.699 18.703 8.531 1 94.06 102 LYS A O 1
ATOM 856 N N . ASN A 1 103 ? -8.047 17.109 7.746 1 93.94 103 ASN A N 1
ATOM 857 C CA . ASN A 1 103 ? -9.117 18.047 7.438 1 93.94 103 ASN A CA 1
ATOM 858 C C . ASN A 1 103 ? -9.703 18.672 8.703 1 93.94 103 ASN A C 1
ATOM 860 O O . ASN A 1 103 ? -9.969 19.875 8.742 1 93.94 103 ASN A O 1
ATOM 864 N N . GLU A 1 104 ? -9.914 17.906 9.672 1 94.5 104 GLU A N 1
ATOM 865 C CA . GLU A 1 104 ? -10.43 18.391 10.945 1 94.5 104 GLU A CA 1
ATOM 866 C C . GLU A 1 104 ? -9.461 19.359 11.602 1 94.5 104 GLU A C 1
ATOM 868 O O . GLU A 1 104 ? -9.875 20.406 12.125 1 94.5 104 GLU A O 1
ATOM 873 N N . LEU A 1 105 ? -8.188 19.031 11.555 1 92.12 105 LEU A N 1
ATOM 874 C CA . LEU A 1 105 ? -7.164 19.922 12.117 1 92.12 105 LEU A CA 1
ATOM 875 C C . LEU A 1 105 ? -7.133 21.25 11.375 1 92.12 105 LEU A C 1
ATOM 877 O O . LEU A 1 105 ? -7.059 22.312 12.008 1 92.12 105 LEU A O 1
ATOM 881 N N . ARG A 1 106 ? -7.262 21.219 10.141 1 88 106 ARG A N 1
ATOM 882 C CA . ARG A 1 106 ? -7.281 22.422 9.328 1 88 106 ARG A CA 1
ATOM 883 C C . ARG A 1 106 ? -8.484 23.297 9.672 1 88 106 ARG A C 1
ATOM 885 O O . ARG A 1 106 ? -8.375 24.516 9.742 1 88 106 ARG A O 1
ATOM 892 N N . ARG A 1 107 ? -9.578 22.672 9.836 1 91.81 107 ARG A N 1
ATOM 893 C CA . ARG A 1 107 ? -10.789 23.391 10.195 1 91.81 107 ARG A CA 1
ATOM 894 C C . ARG A 1 107 ? -10.641 24.078 11.555 1 91.81 107 ARG A C 1
ATOM 896 O O . ARG A 1 107 ? -11 25.25 11.711 1 91.81 107 ARG A O 1
ATOM 903 N N . LEU A 1 108 ? -10.102 23.391 12.461 1 89.25 108 LEU A N 1
ATOM 904 C CA . LEU A 1 108 ? -9.883 23.938 13.797 1 89.25 108 LEU A CA 1
ATOM 905 C C . LEU A 1 108 ? -8.922 25.125 13.75 1 89.25 108 LEU A C 1
ATOM 907 O O . LEU A 1 108 ? -9.156 26.156 14.383 1 89.25 108 LEU A O 1
ATOM 911 N N . GLU A 1 109 ? -7.867 24.938 12.984 1 84.31 109 GLU A N 1
ATOM 912 C CA . GLU A 1 109 ? -6.883 26 12.82 1 84.31 109 GLU A CA 1
ATOM 913 C C . GLU A 1 109 ? -7.5 27.219 12.156 1 84.31 109 GLU A C 1
ATOM 915 O O . GLU A 1 109 ? -7.219 28.359 12.547 1 84.31 109 GLU A O 1
ATOM 920 N N . SER A 1 110 ? -8.328 26.969 11.195 1 85.44 110 SER A N 1
ATOM 921 C CA . SER A 1 110 ? -9.008 28.062 10.508 1 85.44 110 SER A CA 1
ATOM 922 C C . SER A 1 110 ? -9.969 28.781 11.438 1 85.44 110 SER A C 1
ATOM 924 O O . SER A 1 110 ? -10.031 30.016 11.43 1 85.44 110 SER A O 1
ATOM 926 N N . ASP A 1 111 ? -10.711 28.062 12.203 1 87.25 111 ASP A N 1
ATOM 927 C CA . ASP A 1 111 ? -11.633 28.656 13.172 1 87.25 111 ASP A CA 1
ATOM 928 C C . ASP A 1 111 ? -10.891 29.516 14.195 1 87.25 111 ASP A C 1
ATOM 930 O O . ASP A 1 111 ? -11.344 30.609 14.539 1 87.25 111 ASP A O 1
ATOM 934 N N . LEU A 1 112 ? -9.781 29.062 14.641 1 86 112 LEU A N 1
ATOM 935 C CA . LEU A 1 112 ? -8.969 29.781 15.602 1 86 112 LEU A CA 1
ATOM 936 C C . LEU A 1 112 ? -8.414 31.062 14.984 1 86 112 LEU A C 1
ATOM 938 O O . LEU A 1 112 ? -8.422 32.125 15.625 1 86 112 LEU A O 1
ATOM 942 N N . TYR A 1 113 ? -7.957 30.938 13.828 1 81.75 113 TYR A N 1
ATOM 943 C CA . TYR A 1 113 ? -7.434 32.094 13.117 1 81.75 113 TYR A CA 1
ATOM 944 C C . TYR A 1 113 ? -8.508 33.156 12.945 1 81.75 113 TYR A C 1
ATOM 946 O O . TYR A 1 113 ? -8.258 34.344 13.172 1 81.75 113 TYR A O 1
ATOM 954 N N . GLU A 1 114 ? -9.664 32.781 12.539 1 85.81 114 GLU A N 1
ATOM 955 C CA . GLU A 1 114 ? -10.773 33.719 12.352 1 85.81 114 GLU A CA 1
ATOM 956 C C . GLU A 1 114 ? -11.148 34.375 13.672 1 85.81 114 GLU A C 1
ATOM 958 O O . GLU A 1 114 ? -11.422 35.594 13.703 1 85.81 114 GLU A O 1
ATOM 963 N N . ASP A 1 115 ? -11.141 33.656 14.703 1 85.88 115 ASP A N 1
ATOM 964 C CA . ASP A 1 115 ? -11.461 34.188 16.016 1 85.88 115 ASP A CA 1
ATOM 965 C C . ASP A 1 115 ? -10.422 35.219 16.469 1 85.88 115 ASP A C 1
ATOM 967 O O . ASP A 1 115 ? -10.773 36.281 16.953 1 85.88 115 ASP A O 1
ATOM 971 N N . LEU A 1 116 ? -9.18 34.906 16.219 1 83.62 116 LEU A N 1
ATOM 972 C CA . LEU A 1 116 ? -8.102 35.812 16.594 1 83.62 116 LEU A CA 1
ATOM 973 C C . LEU A 1 116 ? -8.141 37.094 15.766 1 83.62 116 LEU A C 1
ATOM 975 O O . LEU A 1 116 ? -7.898 38.188 16.281 1 83.62 116 LEU A O 1
ATOM 979 N N . THR A 1 117 ? -8.477 36.969 14.516 1 84.44 117 THR A N 1
ATOM 980 C CA . THR A 1 117 ? -8.602 38.125 13.633 1 84.44 117 THR A CA 1
ATOM 981 C C . THR A 1 117 ? -9.773 39.031 14.062 1 84.44 117 THR A C 1
ATOM 983 O O . THR A 1 117 ? -9.648 40.25 14.109 1 84.44 117 THR A O 1
ATOM 986 N N . ARG A 1 118 ? -10.797 38.438 14.414 1 89.38 118 ARG A N 1
ATOM 987 C CA . ARG A 1 118 ? -11.977 39.188 14.852 1 89.38 118 ARG A CA 1
ATOM 988 C C . ARG A 1 118 ? -11.703 39.969 16.141 1 89.38 118 ARG A C 1
ATOM 990 O O . ARG A 1 118 ? -12.188 41.062 16.312 1 89.38 118 ARG A O 1
ATOM 997 N N . ARG A 1 119 ? -10.836 39.406 16.953 1 87.69 119 ARG A N 1
ATOM 998 C CA . ARG A 1 119 ? -10.508 40.031 18.234 1 87.69 119 ARG A CA 1
ATOM 999 C C . ARG A 1 119 ? -9.383 41.062 18.094 1 87.69 119 ARG A C 1
ATOM 1001 O O . ARG A 1 119 ? -9.008 41.719 19.047 1 87.69 119 ARG A O 1
ATOM 1008 N N . GLY A 1 120 ? -8.82 41.094 16.828 1 82.88 120 GLY A N 1
ATOM 1009 C CA . GLY A 1 120 ? -7.758 42.062 16.547 1 82.88 120 GLY A CA 1
ATOM 1010 C C . GLY A 1 120 ? -6.418 41.656 17.125 1 82.88 120 GLY A C 1
ATOM 1011 O O . GLY A 1 120 ? -5.578 42.5 17.438 1 82.88 120 GLY A O 1
ATOM 1012 N N . LEU A 1 121 ? -6.293 40.375 17.391 1 78.25 121 LEU A N 1
ATOM 1013 C CA . LEU A 1 121 ? -5.066 39.875 18.016 1 78.25 121 LEU A CA 1
ATOM 1014 C C . LEU A 1 121 ? -4.023 39.531 16.953 1 78.25 121 LEU A C 1
ATOM 1016 O O . LEU A 1 121 ? -2.836 39.406 17.266 1 78.25 121 LEU A O 1
ATOM 1020 N N . ILE A 1 122 ? -4.492 39.375 15.797 1 69.75 122 ILE A N 1
ATOM 1021 C CA . ILE A 1 122 ? -3.586 39.188 14.664 1 69.75 122 ILE A CA 1
ATOM 1022 C C . ILE A 1 122 ? -4.145 39.938 13.445 1 69.75 122 ILE A C 1
ATOM 1024 O O . ILE A 1 122 ? -5.348 40.188 13.367 1 69.75 122 ILE A O 1
ATOM 1028 N N . MET B 1 1 ? -6.066 -39.594 -1.751 1 29.45 1 MET B N 1
ATOM 1029 C CA . MET B 1 1 ? -5.523 -39.344 -3.088 1 29.45 1 MET B CA 1
ATOM 1030 C C . MET B 1 1 ? -4.48 -38.25 -3.066 1 29.45 1 MET B C 1
ATOM 1032 O O . MET B 1 1 ? -4.688 -37.188 -2.439 1 29.45 1 MET B O 1
ATOM 1036 N N . ALA B 1 2 ? -3.221 -38.562 -3.268 1 35.19 2 ALA B N 1
ATOM 1037 C CA . ALA B 1 2 ? -2.014 -37.781 -3.104 1 35.19 2 ALA B CA 1
ATOM 1038 C C . ALA B 1 2 ? -2.072 -36.5 -3.965 1 35.19 2 ALA B C 1
ATOM 1040 O O . ALA B 1 2 ? -2.348 -36.594 -5.164 1 35.19 2 ALA B O 1
ATOM 1041 N N . ASN B 1 3 ? -2.533 -35.438 -3.574 1 36.34 3 ASN B N 1
ATOM 1042 C CA . ASN B 1 3 ? -2.531 -34.188 -4.32 1 36.34 3 ASN B CA 1
ATOM 1043 C C . ASN B 1 3 ? -1.172 -33.906 -4.961 1 36.34 3 ASN B C 1
ATOM 1045 O O . ASN B 1 3 ? -0.295 -33.312 -4.34 1 36.34 3 ASN B O 1
ATOM 1049 N N . SER B 1 4 ? -0.646 -34.938 -5.605 1 37.53 4 SER B N 1
ATOM 1050 C CA . SER B 1 4 ? 0.637 -34.906 -6.301 1 37.53 4 SER B CA 1
ATOM 1051 C C . SER B 1 4 ? 0.699 -33.719 -7.27 1 37.53 4 SER B C 1
ATOM 1053 O O . SER B 1 4 ? -0.217 -33.531 -8.07 1 37.53 4 SER B O 1
ATOM 1055 N N . VAL B 1 5 ? 1.12 -32.594 -6.777 1 44.59 5 VAL B N 1
ATOM 1056 C CA . VAL B 1 5 ? 1.385 -31.484 -7.707 1 44.59 5 VAL B CA 1
ATOM 1057 C C . VAL B 1 5 ? 2.266 -31.984 -8.852 1 44.59 5 VAL B C 1
ATOM 1059 O O . VAL B 1 5 ? 3.311 -32.594 -8.617 1 44.59 5 VAL B O 1
ATOM 1062 N N . LEU B 1 6 ? 1.715 -32.5 -9.883 1 47.78 6 LEU B N 1
ATOM 1063 C CA . LEU B 1 6 ? 2.461 -32.844 -11.086 1 47.78 6 LEU B CA 1
ATOM 1064 C C . LEU B 1 6 ? 3.277 -31.656 -11.578 1 47.78 6 LEU B C 1
ATOM 1066 O O . LEU B 1 6 ? 2.734 -30.562 -11.789 1 47.78 6 LEU B O 1
ATOM 1070 N N . THR B 1 7 ? 4.543 -31.656 -11.148 1 52.91 7 THR B N 1
ATOM 1071 C CA . THR B 1 7 ? 5.41 -30.656 -11.773 1 52.91 7 THR B CA 1
ATOM 1072 C C . THR B 1 7 ? 5.738 -31.062 -13.211 1 52.91 7 THR B C 1
ATOM 1074 O O . THR B 1 7 ? 6.547 -31.969 -13.438 1 52.91 7 THR B O 1
ATOM 1077 N N . LEU B 1 8 ? 4.648 -31.219 -13.953 1 56.62 8 LEU B N 1
ATOM 1078 C CA . LEU B 1 8 ? 5 -31.469 -15.344 1 56.62 8 LEU B CA 1
ATOM 1079 C C . LEU B 1 8 ? 5.445 -30.188 -16.031 1 56.62 8 LEU B C 1
ATOM 1081 O O . LEU B 1 8 ? 4.906 -29.109 -15.766 1 56.62 8 LEU B O 1
ATOM 1085 N N . ASN B 1 9 ? 6.68 -30.344 -16.516 1 62.31 9 ASN B N 1
ATOM 1086 C CA . ASN B 1 9 ? 7.117 -29.266 -17.391 1 62.31 9 ASN B CA 1
ATOM 1087 C C . ASN B 1 9 ? 6.145 -29.047 -18.547 1 62.31 9 ASN B C 1
ATOM 1089 O O . ASN B 1 9 ? 5.488 -30 -19 1 62.31 9 ASN B O 1
ATOM 1093 N N . ILE B 1 10 ? 5.844 -27.875 -18.891 1 66.62 10 ILE B N 1
ATOM 1094 C CA . ILE B 1 10 ? 4.887 -27.484 -19.906 1 66.62 10 ILE B CA 1
ATOM 1095 C C . ILE B 1 10 ? 5.188 -28.219 -21.219 1 66.62 10 ILE B C 1
ATOM 1097 O O . ILE B 1 10 ? 4.273 -28.547 -21.969 1 66.62 10 ILE B O 1
ATOM 1101 N N . ASN B 1 11 ? 6.453 -28.5 -21.422 1 67.62 11 ASN B N 1
ATOM 1102 C CA . ASN B 1 11 ? 6.805 -29.188 -22.656 1 67.62 11 ASN B CA 1
ATOM 1103 C C . ASN B 1 11 ? 6.289 -30.625 -22.672 1 67.62 11 ASN B C 1
ATOM 1105 O O . ASN B 1 11 ? 5.852 -31.125 -23.703 1 67.62 11 ASN B O 1
ATOM 1109 N N . ASP B 1 12 ? 6.332 -31.266 -21.547 1 71.5 12 ASP B N 1
ATOM 1110 C CA . ASP B 1 12 ? 5.809 -32.625 -21.438 1 71.5 12 ASP B CA 1
ATOM 1111 C C . ASP B 1 12 ? 4.281 -32.625 -21.484 1 71.5 12 ASP B C 1
ATOM 1113 O O . ASP B 1 12 ? 3.678 -33.531 -22.062 1 71.5 12 ASP B O 1
ATOM 1117 N N . LEU B 1 13 ? 3.742 -31.531 -21 1 78 13 LEU B N 1
ATOM 1118 C CA . LEU B 1 13 ? 2.287 -31.422 -21 1 78 13 LEU B CA 1
ATOM 1119 C C . LEU B 1 13 ? 1.757 -31.234 -22.422 1 78 13 LEU B C 1
ATOM 1121 O O . LEU B 1 13 ? 0.685 -31.75 -22.75 1 78 13 LEU B O 1
ATOM 1125 N N . ARG B 1 14 ? 2.568 -30.547 -23.188 1 80.31 14 ARG B N 1
ATOM 1126 C CA . ARG B 1 14 ? 2.178 -30.266 -24.562 1 80.31 14 ARG B CA 1
ATOM 1127 C C . ARG B 1 14 ? 2.018 -31.562 -25.359 1 80.3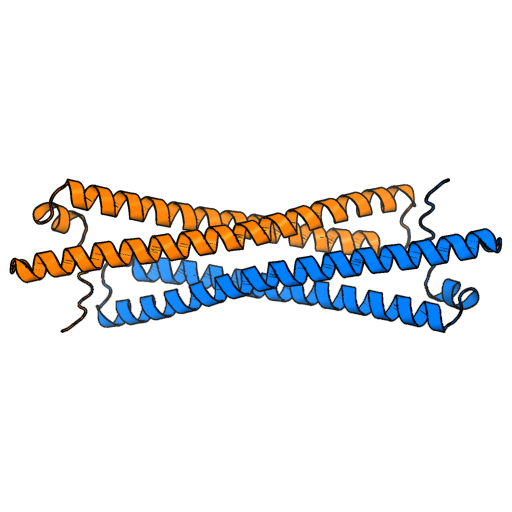1 14 ARG B C 1
ATOM 1129 O O . ARG B 1 14 ? 1.281 -31.609 -26.344 1 80.31 14 ARG B O 1
ATOM 1136 N N . LYS B 1 15 ? 2.639 -32.625 -24.859 1 82.19 15 LYS B N 1
ATOM 1137 C CA . LYS B 1 15 ? 2.59 -33.906 -25.562 1 82.19 15 LYS B CA 1
ATOM 1138 C C . LYS B 1 15 ? 1.309 -34.688 -25.234 1 82.19 15 LYS B C 1
ATOM 1140 O O . LYS B 1 15 ? 0.883 -35.531 -26 1 82.19 15 LYS B O 1
ATOM 1145 N N . ILE B 1 16 ? 0.721 -34.312 -24.125 1 81.44 16 ILE B N 1
ATOM 1146 C CA . ILE B 1 16 ? -0.36 -35.156 -23.672 1 81.44 16 ILE B CA 1
ATOM 1147 C C . ILE B 1 16 ? -1.647 -34.375 -23.531 1 81.44 16 ILE B C 1
ATOM 1149 O O . ILE B 1 16 ? -2.727 -34.938 -23.344 1 81.44 16 ILE B O 1
ATOM 1153 N N . VAL B 1 17 ? -1.539 -33.031 -23.656 1 85.62 17 VAL B N 1
ATOM 1154 C CA . VAL B 1 17 ? -2.693 -32.156 -23.469 1 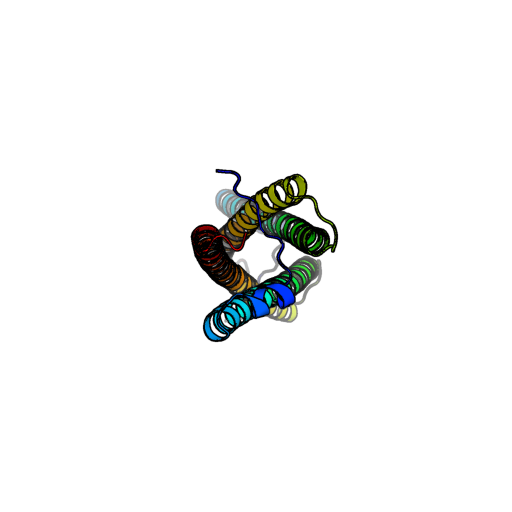85.62 17 VAL B CA 1
ATOM 1155 C C . VAL B 1 17 ? -2.988 -31.422 -24.766 1 85.62 17 VAL B C 1
ATOM 1157 O O . VAL B 1 17 ? -2.068 -31 -25.469 1 85.62 17 VAL B O 1
ATOM 1160 N N . PRO B 1 18 ? -4.246 -31.344 -25.078 1 88 18 PRO B N 1
ATOM 1161 C CA . PRO B 1 18 ? -4.602 -30.594 -26.281 1 88 18 PRO B CA 1
ATOM 1162 C C . PRO B 1 18 ? -4.031 -29.172 -26.297 1 88 18 PRO B C 1
ATOM 1164 O O . PRO B 1 18 ? -3.984 -28.516 -25.25 1 88 18 PRO B O 1
ATOM 1167 N N . PRO B 1 19 ? -3.604 -28.734 -27.453 1 89.44 19 PRO B N 1
ATOM 1168 C CA . PRO B 1 19 ? -2.98 -27.406 -27.562 1 89.44 19 PRO B CA 1
ATOM 1169 C C . PRO B 1 19 ? -3.881 -26.281 -27.062 1 89.44 19 PRO B C 1
ATOM 1171 O O . PRO B 1 19 ? -3.393 -25.297 -26.5 1 89.44 19 PRO B O 1
ATOM 1174 N N . ALA B 1 20 ? -5.164 -26.359 -27.219 1 89.5 20 ALA B N 1
ATOM 1175 C CA . ALA B 1 20 ? -6.098 -25.328 -26.797 1 89.5 20 ALA B CA 1
ATOM 1176 C C . ALA B 1 20 ? -6.086 -25.156 -25.281 1 89.5 20 ALA B C 1
ATOM 1178 O O . ALA B 1 20 ? -6.16 -24.031 -24.781 1 89.5 20 ALA B O 1
ATOM 1179 N N . GLU B 1 21 ? -5.938 -26.25 -24.594 1 87.38 21 GLU B N 1
ATOM 1180 C CA . GLU B 1 21 ? -5.91 -26.203 -23.141 1 87.38 21 GLU B CA 1
ATOM 1181 C C . GLU B 1 21 ? -4.594 -25.641 -22.625 1 87.38 21 GLU B C 1
ATOM 1183 O O . GLU B 1 21 ? -4.57 -24.906 -21.625 1 87.38 21 GLU B O 1
ATOM 1188 N N . ILE B 1 22 ? -3.561 -25.969 -23.328 1 87 22 ILE B N 1
ATOM 1189 C CA . ILE B 1 22 ? -2.248 -25.438 -22.969 1 87 22 ILE B CA 1
ATOM 1190 C C . ILE B 1 22 ? -2.221 -23.938 -23.188 1 87 22 ILE B C 1
ATOM 1192 O O . ILE B 1 22 ? -1.654 -23.203 -22.375 1 87 22 ILE B O 1
ATOM 1196 N N . GLU B 1 23 ? -2.803 -23.516 -24.25 1 90.75 23 GLU B N 1
ATOM 1197 C CA . GLU B 1 23 ? -2.859 -22.078 -24.562 1 90.75 23 GLU B CA 1
ATOM 1198 C C . GLU B 1 23 ? -3.594 -21.312 -23.453 1 90.75 23 GLU B C 1
ATOM 1200 O O . GLU B 1 23 ? -3.166 -20.234 -23.062 1 90.75 23 GLU B O 1
ATOM 1205 N N . VAL B 1 24 ? -4.695 -21.812 -22.969 1 91.75 24 VAL B N 1
ATOM 1206 C CA . VAL B 1 24 ? -5.465 -21.188 -21.891 1 91.75 24 VAL B CA 1
ATOM 1207 C C . VAL B 1 24 ? -4.613 -21.094 -20.641 1 91.75 24 VAL B C 1
ATOM 1209 O O . VAL B 1 24 ? -4.598 -20.062 -19.969 1 91.75 24 VAL B O 1
ATOM 1212 N N . LEU B 1 25 ? -3.91 -22.156 -20.312 1 89.69 25 LEU B N 1
ATOM 1213 C CA . LEU B 1 25 ? -3.037 -22.188 -19.141 1 89.69 25 LEU B CA 1
ATOM 1214 C C . LEU B 1 25 ? -1.933 -21.141 -19.266 1 89.69 25 LEU B C 1
ATOM 1216 O O . LEU B 1 25 ? -1.647 -20.422 -18.312 1 89.69 25 LEU B O 1
ATOM 1220 N N . GLU B 1 26 ? -1.379 -21.078 -20.422 1 90.56 26 GLU B N 1
ATOM 1221 C CA . GLU B 1 26 ? -0.3 -20.125 -20.672 1 90.56 26 GLU B CA 1
ATOM 1222 C C . GLU B 1 26 ? -0.8 -18.688 -20.578 1 90.56 26 GLU B C 1
ATOM 1224 O O . GLU B 1 26 ? -0.112 -17.828 -20.031 1 90.56 26 GLU B O 1
ATOM 1229 N N . GLN B 1 27 ? -1.944 -18.438 -21.094 1 94.19 27 GLN B N 1
ATOM 1230 C CA . GLN B 1 27 ? -2.523 -17.109 -21.031 1 94.19 27 GLN B CA 1
ATOM 1231 C C . GLN B 1 27 ? -2.807 -16.703 -19.594 1 94.19 27 GLN B C 1
ATOM 1233 O O . GLN B 1 27 ? -2.529 -15.562 -19.188 1 94.19 27 GLN B O 1
ATOM 1238 N N . LYS B 1 28 ? -3.326 -17.594 -18.891 1 93.19 28 LYS B N 1
ATOM 1239 C CA . LYS B 1 28 ? -3.627 -17.312 -17.484 1 93.19 28 LYS B CA 1
ATOM 1240 C C . LYS B 1 28 ? -2.348 -17.094 -16.688 1 93.19 28 LYS B C 1
ATOM 1242 O O . LYS B 1 28 ? -2.299 -16.219 -15.812 1 93.19 28 LYS B O 1
ATOM 1247 N N . LYS B 1 29 ? -1.398 -17.891 -16.938 1 92.19 29 LYS B N 1
ATOM 1248 C CA . LYS B 1 29 ? -0.111 -17.719 -16.281 1 92.19 29 LYS B CA 1
ATOM 1249 C C . LYS B 1 29 ? 0.515 -16.375 -16.625 1 92.19 29 LYS B C 1
ATOM 1251 O O . LYS B 1 29 ? 1.06 -15.695 -15.758 1 92.19 29 LYS B O 1
ATOM 1256 N N . SER B 1 30 ? 0.454 -16.047 -17.844 1 94.38 30 SER B N 1
ATOM 1257 C CA . SER B 1 30 ? 0.967 -14.758 -18.297 1 94.38 30 SER B CA 1
ATOM 1258 C C . SER B 1 30 ? 0.248 -13.609 -17.609 1 94.38 30 SER B C 1
ATOM 1260 O O . SER B 1 30 ? 0.879 -12.633 -17.203 1 94.38 30 SER B O 1
ATOM 1262 N N . TYR B 1 31 ? -1.057 -13.742 -17.484 1 97.38 31 TYR B N 1
ATOM 1263 C CA . TYR B 1 31 ? -1.85 -12.727 -16.797 1 97.38 31 TYR B CA 1
ATOM 1264 C C . TYR B 1 31 ? -1.448 -12.617 -15.336 1 97.38 31 TYR B C 1
ATOM 1266 O O . TYR B 1 31 ? -1.279 -11.516 -14.805 1 97.38 31 TYR B O 1
ATOM 1274 N N . GLU B 1 32 ? -1.282 -13.688 -14.688 1 95.81 32 GLU B N 1
ATOM 1275 C CA . GLU B 1 32 ? -0.817 -13.711 -13.297 1 95.81 32 GLU B CA 1
ATOM 1276 C C . GLU B 1 32 ? 0.525 -13 -13.156 1 95.81 32 GLU B C 1
ATOM 1278 O O . GLU B 1 32 ? 0.714 -12.203 -12.242 1 95.81 32 GLU B O 1
ATOM 1283 N N . ASP B 1 33 ? 1.458 -13.266 -14.062 1 94.56 33 ASP B N 1
ATOM 1284 C CA . ASP B 1 33 ? 2.789 -12.672 -14.023 1 94.56 33 ASP B CA 1
ATOM 1285 C C . ASP B 1 33 ? 2.719 -11.156 -14.227 1 94.56 33 ASP B C 1
ATOM 1287 O O . ASP B 1 33 ? 3.453 -10.406 -13.578 1 94.56 33 ASP B O 1
ATOM 1291 N N . GLN B 1 34 ? 1.825 -10.789 -15.094 1 98.06 34 GLN B N 1
ATOM 1292 C CA . GLN B 1 34 ? 1.63 -9.359 -15.32 1 98.06 34 GLN B CA 1
ATOM 1293 C C . GLN B 1 34 ? 1.143 -8.664 -14.055 1 98.06 34 GLN B C 1
ATOM 1295 O O . GLN B 1 34 ? 1.599 -7.57 -13.727 1 98.06 34 GLN B O 1
ATOM 1300 N N . LEU B 1 35 ? 0.245 -9.297 -13.391 1 98.25 35 LEU B N 1
ATOM 1301 C CA . LEU B 1 35 ? -0.299 -8.727 -12.164 1 98.25 35 LEU B CA 1
ATOM 1302 C C . LEU B 1 35 ? 0.768 -8.664 -11.07 1 98.25 35 LEU B C 1
ATOM 1304 O O . LEU B 1 35 ? 0.8 -7.719 -10.281 1 98.25 35 LEU B O 1
ATOM 1308 N N . LYS B 1 36 ? 1.608 -9.633 -11.008 1 96.81 36 LYS B N 1
ATOM 1309 C CA . LYS B 1 36 ? 2.715 -9.609 -10.062 1 96.81 36 LYS B CA 1
ATOM 1310 C C . LYS B 1 36 ? 3.639 -8.422 -10.32 1 96.81 36 LYS B C 1
ATOM 1312 O O . LYS B 1 36 ? 4.027 -7.715 -9.383 1 96.81 36 LYS B O 1
ATOM 1317 N N . VAL B 1 37 ? 3.975 -8.258 -11.531 1 97.75 37 VAL B N 1
ATOM 1318 C CA . VAL B 1 37 ? 4.848 -7.152 -11.914 1 97.75 37 VAL B CA 1
ATOM 1319 C C . VAL B 1 37 ? 4.172 -5.824 -11.586 1 97.75 37 VAL B C 1
ATOM 1321 O O . VAL B 1 37 ? 4.809 -4.91 -11.055 1 97.75 37 VAL B O 1
ATOM 1324 N N . GLU B 1 38 ? 2.926 -5.73 -11.875 1 98.56 38 GLU B N 1
ATOM 1325 C CA . GLU B 1 38 ? 2.174 -4.516 -11.578 1 98.56 38 GLU B CA 1
ATOM 1326 C C . GLU B 1 38 ? 2.168 -4.227 -10.078 1 98.56 38 GLU B C 1
ATOM 1328 O O . GLU B 1 38 ? 2.342 -3.082 -9.656 1 98.56 38 GLU B O 1
ATOM 1333 N N . ARG B 1 39 ? 1.9 -5.238 -9.305 1 98.12 39 ARG B N 1
ATOM 1334 C CA . ARG B 1 39 ? 1.928 -5.102 -7.852 1 98.12 39 ARG B CA 1
ATOM 1335 C C . ARG B 1 39 ? 3.262 -4.535 -7.383 1 98.12 39 ARG B C 1
ATOM 1337 O O . ARG B 1 39 ? 3.297 -3.625 -6.551 1 98.12 39 ARG B O 1
ATOM 1344 N N . GLU B 1 40 ? 4.359 -5.047 -7.898 1 97.81 40 GLU B N 1
ATOM 1345 C CA . GLU B 1 40 ? 5.695 -4.578 -7.535 1 97.81 40 GLU B CA 1
ATOM 1346 C C . GLU B 1 40 ? 5.895 -3.117 -7.922 1 97.81 40 GLU B C 1
ATOM 1348 O O . GLU B 1 40 ? 6.473 -2.34 -7.16 1 97.81 40 GLU B O 1
ATOM 1353 N N . CYS B 1 41 ? 5.414 -2.75 -9.055 1 98.44 41 CYS B N 1
ATOM 1354 C CA . CYS B 1 41 ? 5.543 -1.381 -9.547 1 98.44 41 CYS B CA 1
ATOM 1355 C C . CYS B 1 41 ? 4.77 -0.411 -8.656 1 98.44 41 CYS B C 1
ATOM 1357 O O . CYS B 1 41 ? 5.285 0.649 -8.297 1 98.44 41 CYS B O 1
ATOM 1359 N N . ILE B 1 42 ? 3.562 -0.801 -8.344 1 98.75 42 ILE B N 1
ATOM 1360 C CA . ILE B 1 42 ? 2.744 0.05 -7.488 1 98.75 42 ILE B CA 1
ATOM 1361 C C . ILE B 1 42 ? 3.424 0.228 -6.133 1 98.75 42 ILE B C 1
ATOM 1363 O O . ILE B 1 42 ? 3.461 1.335 -5.59 1 98.75 42 ILE B O 1
ATOM 1367 N N . GLN B 1 43 ? 3.943 -0.835 -5.609 1 98.31 43 GLN B N 1
ATOM 1368 C CA . GLN B 1 43 ? 4.594 -0.781 -4.305 1 98.31 43 GLN B CA 1
ATOM 1369 C C . GLN B 1 43 ? 5.824 0.12 -4.34 1 98.31 43 GLN B C 1
ATOM 1371 O O . GLN B 1 43 ? 6.09 0.858 -3.389 1 98.31 43 GLN B O 1
ATOM 1376 N N . LEU B 1 44 ? 6.578 0.047 -5.391 1 98.25 44 LEU B N 1
ATOM 1377 C CA . LEU B 1 44 ? 7.73 0.929 -5.547 1 98.25 44 LEU B CA 1
ATOM 1378 C C . LEU B 1 44 ? 7.301 2.391 -5.543 1 98.25 44 LEU B C 1
ATOM 1380 O O . LEU B 1 44 ? 7.914 3.225 -4.875 1 98.25 44 LEU B O 1
ATOM 1384 N N . LYS B 1 45 ? 6.281 2.678 -6.25 1 98.5 45 LYS B N 1
ATOM 1385 C CA . LYS B 1 45 ? 5.77 4.043 -6.312 1 98.5 45 LYS B CA 1
ATOM 1386 C C . LYS B 1 45 ? 5.25 4.5 -4.953 1 98.5 45 LYS B C 1
ATOM 1388 O O . LYS B 1 45 ? 5.434 5.656 -4.57 1 98.5 45 LYS B O 1
ATOM 1393 N N . LEU B 1 46 ? 4.566 3.584 -4.285 1 98.5 46 LEU B N 1
ATOM 1394 C CA . LEU B 1 46 ? 4.098 3.861 -2.93 1 98.5 46 LEU B CA 1
ATOM 1395 C C . LEU B 1 46 ? 5.262 4.25 -2.023 1 98.5 46 LEU B C 1
ATOM 1397 O O . LEU B 1 46 ? 5.18 5.246 -1.296 1 98.5 46 LEU B O 1
ATOM 1401 N N . ASN B 1 47 ? 6.293 3.475 -2.084 1 97.88 47 ASN B N 1
ATOM 1402 C CA . ASN B 1 47 ? 7.469 3.723 -1.258 1 97.88 47 ASN B CA 1
ATOM 1403 C C . ASN B 1 47 ? 8.094 5.078 -1.569 1 97.88 47 ASN B C 1
ATOM 1405 O O . ASN B 1 47 ? 8.43 5.836 -0.657 1 97.88 47 ASN B O 1
ATOM 1409 N N . LYS B 1 48 ? 8.234 5.387 -2.807 1 98.19 48 LYS B N 1
ATOM 1410 C CA . LYS B 1 48 ? 8.82 6.66 -3.217 1 98.19 48 LYS B CA 1
ATOM 1411 C C . LYS B 1 48 ? 7.961 7.832 -2.762 1 98.19 48 LYS B C 1
ATOM 1413 O O . LYS B 1 48 ? 8.484 8.844 -2.281 1 98.19 48 LYS B O 1
ATOM 1418 N N . THR B 1 49 ? 6.691 7.691 -2.941 1 98.56 49 THR B N 1
ATOM 1419 C CA . THR B 1 49 ? 5.766 8.75 -2.555 1 98.56 49 THR B CA 1
ATOM 1420 C C . THR B 1 49 ? 5.809 8.977 -1.047 1 98.56 49 THR B C 1
ATOM 1422 O O . THR B 1 49 ? 5.828 10.125 -0.588 1 98.56 49 THR B O 1
ATOM 1425 N N . LEU B 1 50 ? 5.801 7.918 -0.314 1 98.25 50 LEU B N 1
ATOM 1426 C CA . LEU B 1 50 ? 5.852 8.047 1.138 1 98.25 50 LEU B CA 1
ATOM 1427 C C . LEU B 1 50 ? 7.16 8.703 1.578 1 98.25 50 LEU B C 1
ATOM 1429 O O . LEU B 1 50 ? 7.16 9.562 2.461 1 98.25 50 LEU B O 1
ATOM 1433 N N . HIS B 1 51 ? 8.258 8.281 1.018 1 98 51 HIS B N 1
ATOM 1434 C CA . HIS B 1 51 ? 9.547 8.875 1.332 1 98 51 HIS B CA 1
ATOM 1435 C C . HIS B 1 51 ? 9.539 10.383 1.093 1 98 51 HIS B C 1
ATOM 1437 O O . HIS B 1 51 ? 9.992 11.148 1.941 1 98 51 HIS B O 1
ATOM 1443 N N . ARG B 1 52 ? 8.961 10.805 -0.003 1 97.88 52 ARG B N 1
ATOM 1444 C CA . ARG B 1 52 ? 8.867 12.227 -0.321 1 97.88 52 ARG B CA 1
ATOM 1445 C C . ARG B 1 52 ? 7.977 12.953 0.677 1 97.88 52 ARG B C 1
ATOM 1447 O O . ARG B 1 52 ? 8.266 14.086 1.067 1 97.88 52 ARG B O 1
ATOM 1454 N N . LEU B 1 53 ? 6.941 12.305 1.058 1 97 53 LEU B N 1
ATOM 1455 C CA . LEU B 1 53 ? 6.035 12.883 2.041 1 97 53 LEU B CA 1
ATOM 1456 C C . LEU B 1 53 ? 6.75 13.117 3.367 1 97 53 LEU B C 1
ATOM 1458 O O . LEU B 1 53 ? 6.582 14.172 3.992 1 97 53 LEU B O 1
ATOM 1462 N N . ILE B 1 54 ? 7.516 12.148 3.754 1 95.5 54 ILE B N 1
ATOM 1463 C CA . ILE B 1 54 ? 8.266 12.266 5 1 95.5 54 ILE B CA 1
ATOM 1464 C C . ILE B 1 54 ? 9.266 13.414 4.902 1 95.5 54 ILE B C 1
ATOM 1466 O O . ILE B 1 54 ? 9.391 14.211 5.832 1 95.5 54 ILE B O 1
ATOM 1470 N N . GLN B 1 55 ? 9.914 13.562 3.791 1 95 55 GLN B N 1
ATOM 1471 C CA . GLN B 1 55 ? 10.852 14.656 3.566 1 95 55 GLN B CA 1
ATOM 1472 C C . GLN B 1 55 ? 10.148 16.016 3.629 1 95 55 GLN B C 1
ATOM 1474 O O . GLN B 1 55 ? 10.664 16.953 4.227 1 95 55 GLN B O 1
ATOM 1479 N N . LEU B 1 56 ? 8.969 16.062 3.025 1 93.25 56 LEU B N 1
ATOM 1480 C CA . LEU B 1 56 ? 8.195 17.297 3.012 1 93.25 56 LEU B CA 1
ATOM 1481 C C . LEU B 1 56 ? 7.77 17.688 4.422 1 93.25 56 LEU B C 1
ATOM 1483 O O . LEU B 1 56 ? 7.801 18.875 4.781 1 93.25 56 LEU B O 1
ATOM 1487 N N . ASP B 1 57 ? 7.41 16.719 5.129 1 88.31 57 ASP B N 1
ATOM 1488 C CA . ASP B 1 57 ? 7.023 17 6.508 1 88.31 57 ASP B CA 1
ATOM 1489 C C . AS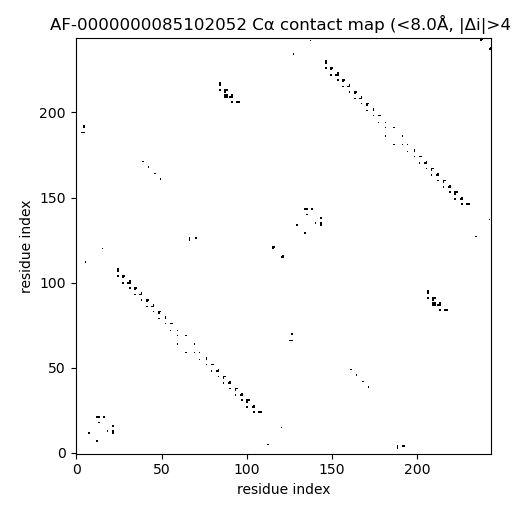P B 1 57 ? 8.195 17.562 7.309 1 88.31 57 ASP B C 1
ATOM 1491 O O . ASP B 1 57 ? 8.023 18.469 8.117 1 88.31 57 ASP B O 1
ATOM 1495 N N . ASP B 1 58 ? 9.367 17.094 7.082 1 87.56 58 ASP B N 1
ATOM 1496 C CA . ASP B 1 58 ? 10.57 17.578 7.742 1 87.56 58 ASP B CA 1
ATOM 1497 C C . ASP B 1 58 ? 10.883 19.016 7.305 1 87.56 58 ASP B C 1
ATOM 1499 O O . ASP B 1 58 ? 11.234 19.859 8.133 1 87.56 58 ASP B O 1
ATOM 1503 N N . GLU B 1 59 ? 10.703 19.312 6.07 1 85.25 59 GLU B N 1
ATOM 1504 C CA . GLU B 1 59 ? 10.945 20.641 5.523 1 85.25 59 GLU B CA 1
ATOM 1505 C C . GLU B 1 59 ? 9.984 21.672 6.125 1 85.25 59 GLU B C 1
ATOM 1507 O O . GLU B 1 59 ? 10.375 22.812 6.402 1 85.25 59 GLU B O 1
ATOM 1512 N N . MET B 1 60 ? 8.727 21.281 6.367 1 83.12 60 MET B N 1
ATOM 1513 C CA . MET B 1 60 ? 7.68 22.172 6.859 1 83.12 60 MET B CA 1
ATOM 1514 C C . MET B 1 60 ? 7.855 22.438 8.352 1 83.12 60 MET B C 1
ATOM 1516 O O . MET B 1 60 ? 7.324 23.422 8.875 1 83.12 60 MET B O 1
ATOM 1520 N N . ASN B 1 61 ? 8.562 21.594 9.023 1 76.5 61 ASN B N 1
ATOM 1521 C CA . ASN B 1 61 ? 8.781 21.766 10.461 1 76.5 61 ASN B CA 1
ATOM 1522 C C . ASN B 1 61 ? 10.023 22.594 10.75 1 76.5 61 ASN B C 1
ATOM 1524 O O . ASN B 1 61 ? 10.32 22.891 11.906 1 76.5 61 ASN B O 1
ATOM 1528 N N . GLU B 1 62 ? 10.555 23.062 9.688 1 69.19 62 GLU B N 1
ATOM 1529 C CA . GLU B 1 62 ? 11.711 23.938 9.875 1 69.19 62 GLU B CA 1
ATOM 1530 C C . GLU B 1 62 ? 11.297 25.312 10.398 1 69.19 62 GLU B C 1
ATOM 1532 O O . GLU B 1 62 ? 10.227 25.812 10.047 1 69.19 62 GLU B O 1
ATOM 1537 N N . GLU B 1 63 ? 11.977 25.875 11.281 1 65.69 63 GLU B N 1
ATOM 1538 C CA . GLU B 1 63 ? 11.688 27.062 12.062 1 65.69 63 GLU B CA 1
ATOM 1539 C C . GLU B 1 63 ? 11.406 28.266 11.164 1 65.69 63 GLU B C 1
ATOM 1541 O O . GLU B 1 63 ? 10.578 29.125 11.484 1 65.69 63 GLU B O 1
ATOM 1546 N N . ARG B 1 64 ? 12.078 28.531 10.055 1 73.31 64 ARG B N 1
ATOM 1547 C CA . ARG B 1 64 ? 11.906 29.75 9.273 1 73.31 64 ARG B CA 1
ATOM 1548 C C . ARG B 1 64 ? 11.375 29.438 7.875 1 73.31 64 ARG B C 1
ATOM 1550 O O . ARG B 1 64 ? 12.078 28.844 7.055 1 73.31 64 ARG B O 1
ATOM 1557 N N . ILE B 1 65 ? 10.086 29.25 7.797 1 76.19 65 ILE B N 1
ATOM 1558 C CA . ILE B 1 65 ? 9.523 29.062 6.465 1 76.19 65 ILE B CA 1
ATOM 1559 C C . ILE B 1 65 ? 8.602 30.234 6.129 1 76.19 65 ILE B C 1
ATOM 1561 O O . ILE B 1 65 ? 7.867 30.719 6.992 1 76.19 65 ILE B O 1
ATOM 1565 N N . SER B 1 66 ? 8.898 30.828 4.941 1 79.19 66 SER B N 1
ATOM 1566 C CA . SER B 1 66 ? 8.023 31.922 4.512 1 79.19 66 SER B CA 1
ATOM 1567 C C . SER B 1 66 ? 6.598 31.422 4.281 1 79.19 66 SER B C 1
ATOM 1569 O O . SER B 1 66 ? 6.379 30.234 4.043 1 79.19 66 SER B O 1
ATOM 1571 N N . ASP B 1 67 ? 5.664 32.312 4.324 1 76.56 67 ASP B N 1
ATOM 1572 C CA . ASP B 1 67 ? 4.266 31.969 4.074 1 76.56 67 ASP B CA 1
ATOM 1573 C C . ASP B 1 67 ? 4.082 31.422 2.664 1 76.56 67 ASP B C 1
ATOM 1575 O O . ASP B 1 67 ? 3.332 30.453 2.465 1 76.56 67 ASP B O 1
ATOM 1579 N N . ARG B 1 68 ? 4.707 32.062 1.834 1 83.94 68 ARG B N 1
ATOM 1580 C CA . ARG B 1 68 ? 4.605 31.625 0.446 1 83.94 68 ARG B CA 1
ATOM 1581 C C . ARG B 1 68 ? 5.121 30.188 0.284 1 83.94 68 ARG B C 1
ATOM 1583 O O . ARG B 1 68 ? 4.473 29.359 -0.353 1 83.94 68 ARG B O 1
ATOM 1590 N N . ASP B 1 69 ? 6.246 29.844 0.85 1 84.06 69 ASP B N 1
ATOM 1591 C CA . ASP B 1 69 ? 6.832 28.516 0.769 1 84.06 69 ASP B CA 1
ATOM 1592 C C . ASP B 1 69 ? 5.969 27.484 1.5 1 84.06 69 ASP B C 1
ATOM 1594 O O . ASP B 1 69 ? 5.816 26.359 1.039 1 84.06 69 ASP B O 1
ATOM 1598 N N . TYR B 1 70 ? 5.484 27.953 2.58 1 83.56 70 TYR B N 1
ATOM 1599 C CA . TYR B 1 70 ? 4.621 27.047 3.334 1 83.56 70 TYR B CA 1
ATOM 1600 C C . TYR B 1 70 ? 3.4 26.641 2.514 1 83.56 70 TYR B C 1
ATOM 1602 O O . TYR B 1 70 ? 3.031 25.469 2.471 1 83.56 70 TYR B O 1
ATOM 1610 N N . ARG B 1 71 ? 2.771 27.578 1.862 1 85.94 71 ARG B N 1
ATOM 1611 C CA . ARG B 1 71 ? 1.602 27.297 1.036 1 85.94 71 ARG B CA 1
ATOM 1612 C C . ARG B 1 71 ? 1.955 26.359 -0.113 1 85.94 71 ARG B C 1
ATOM 1614 O O . ARG B 1 71 ? 1.191 25.453 -0.433 1 85.94 71 ARG B O 1
ATOM 1621 N N . PHE B 1 72 ? 3.033 26.656 -0.596 1 91 72 PHE B N 1
ATOM 1622 C CA . PHE B 1 72 ? 3.49 25.812 -1.686 1 91 72 PHE B CA 1
ATOM 1623 C C . PHE B 1 72 ? 3.703 24.375 -1.199 1 91 72 PHE B C 1
ATOM 1625 O O . PHE B 1 72 ? 3.203 23.422 -1.809 1 91 72 PHE B O 1
ATOM 1632 N N . LEU B 1 73 ? 4.426 24.141 -0.135 1 90.81 73 LEU B N 1
ATOM 1633 C CA . LEU B 1 73 ? 4.723 22.828 0.409 1 90.81 73 LEU B CA 1
ATOM 1634 C C . LEU B 1 73 ? 3.443 22.125 0.846 1 90.81 73 LEU B C 1
ATOM 1636 O O . LEU B 1 73 ? 3.312 20.906 0.681 1 90.81 73 LEU B O 1
ATOM 1640 N N . ASP B 1 74 ? 2.52 22.859 1.347 1 88.25 74 ASP B N 1
ATOM 1641 C CA . ASP B 1 74 ? 1.258 22.266 1.786 1 88.25 74 ASP B CA 1
ATOM 1642 C C . ASP B 1 74 ? 0.459 21.734 0.601 1 88.25 74 ASP B C 1
ATOM 1644 O O . ASP B 1 74 ? -0.163 20.672 0.693 1 88.25 74 ASP B O 1
ATOM 1648 N N . THR B 1 75 ? 0.422 22.5 -0.418 1 93.94 75 THR B N 1
ATOM 1649 C CA . THR B 1 75 ? -0.255 22.031 -1.627 1 93.94 75 THR B CA 1
ATOM 1650 C C . THR B 1 75 ? 0.388 20.766 -2.156 1 93.94 75 THR B C 1
ATOM 1652 O O . THR B 1 75 ? -0.312 19.812 -2.541 1 93.94 75 THR B O 1
ATOM 1655 N N . LEU B 1 76 ? 1.697 20.766 -2.164 1 95.69 76 LEU B N 1
ATOM 1656 C CA . LEU B 1 76 ? 2.434 19.578 -2.609 1 95.69 76 LEU B CA 1
ATOM 1657 C C . LEU B 1 76 ? 2.143 18.391 -1.708 1 95.69 76 LEU B C 1
ATOM 1659 O O . LEU B 1 76 ? 1.91 17.281 -2.195 1 95.69 76 LEU B O 1
ATOM 1663 N N . ARG B 1 77 ? 2.207 18.609 -0.48 1 94.75 77 ARG B N 1
ATOM 1664 C CA . ARG B 1 77 ? 1.911 17.562 0.491 1 94.75 77 ARG B CA 1
ATOM 1665 C C . ARG B 1 77 ? 0.52 16.984 0.263 1 94.75 77 ARG B C 1
ATOM 1667 O O . ARG B 1 77 ? 0.341 15.758 0.281 1 94.75 77 ARG B O 1
ATOM 1674 N N . ARG B 1 78 ? -0.451 17.766 0.003 1 94.69 78 ARG B N 1
ATOM 1675 C CA . ARG B 1 78 ? -1.817 17.312 -0.232 1 94.69 78 ARG B CA 1
ATOM 1676 C C . ARG B 1 78 ? -1.903 16.469 -1.494 1 94.69 78 ARG B C 1
ATOM 1678 O O . ARG B 1 78 ? -2.559 15.422 -1.502 1 94.69 78 ARG B O 1
ATOM 1685 N N . ARG B 1 79 ? -1.265 16.906 -2.443 1 97.25 79 ARG B N 1
ATOM 1686 C CA . ARG B 1 79 ? -1.255 16.172 -3.699 1 97.25 79 ARG B CA 1
ATOM 1687 C C . ARG B 1 79 ? -0.604 14.797 -3.523 1 97.25 79 ARG B C 1
ATOM 1689 O O . ARG B 1 79 ? -1.109 13.797 -4.031 1 97.25 79 ARG B O 1
ATOM 1696 N N . LEU B 1 80 ? 0.479 14.805 -2.834 1 97.75 80 LEU B N 1
ATOM 1697 C CA . LEU B 1 80 ? 1.204 13.555 -2.635 1 97.75 80 LEU B CA 1
ATOM 1698 C C . LEU B 1 80 ? 0.409 12.602 -1.75 1 97.75 80 LEU B C 1
ATOM 1700 O O . LEU B 1 80 ? 0.444 11.383 -1.952 1 97.75 80 LEU B O 1
ATOM 1704 N N . ASN B 1 81 ? -0.282 13.156 -0.786 1 97.06 81 ASN B N 1
ATOM 1705 C CA . ASN B 1 81 ? -1.145 12.32 0.038 1 97.06 81 ASN B CA 1
ATOM 1706 C C . ASN B 1 81 ? -2.252 11.672 -0.789 1 97.06 81 ASN B C 1
ATOM 1708 O O . ASN B 1 81 ? -2.559 10.492 -0.605 1 97.06 81 ASN B O 1
ATOM 1712 N N . LEU B 1 82 ? -2.82 12.406 -1.62 1 97.81 82 LEU B N 1
ATOM 1713 C CA . LEU B 1 82 ? -3.848 11.867 -2.502 1 97.81 82 LEU B CA 1
ATOM 1714 C C . LEU B 1 82 ? -3.271 10.781 -3.402 1 97.81 82 LEU B C 1
ATOM 1716 O O . LEU B 1 82 ? -3.879 9.719 -3.566 1 97.81 82 LEU B O 1
ATOM 1720 N N . ARG B 1 83 ? -2.154 11.055 -3.977 1 98.38 83 ARG B N 1
ATOM 1721 C CA . ARG B 1 83 ? -1.495 10.078 -4.828 1 98.38 83 ARG B CA 1
ATOM 1722 C C . ARG B 1 83 ? -1.201 8.789 -4.059 1 98.38 83 ARG B C 1
ATOM 1724 O O . ARG B 1 83 ? -1.429 7.691 -4.566 1 98.38 83 ARG B O 1
ATOM 1731 N N . HIS B 1 84 ? -0.661 8.977 -2.875 1 98.69 84 HIS B N 1
ATOM 1732 C CA . HIS B 1 84 ? -0.36 7.809 -2.047 1 98.69 84 HIS B CA 1
ATOM 1733 C C . HIS B 1 84 ? -1.614 6.988 -1.776 1 98.69 84 HIS B C 1
ATOM 1735 O O . HIS B 1 84 ? -1.585 5.758 -1.86 1 98.69 84 HIS B O 1
ATOM 1741 N N . GLN B 1 85 ? -2.715 7.688 -1.5 1 98.56 85 GLN B N 1
ATOM 1742 C CA . GLN B 1 85 ? -3.99 7.027 -1.254 1 98.56 85 GLN B CA 1
ATOM 1743 C C . GLN B 1 85 ? -4.469 6.277 -2.494 1 98.56 85 GLN B C 1
ATOM 1745 O O . GLN B 1 85 ? -4.918 5.133 -2.398 1 98.56 85 GLN B O 1
ATOM 1750 N N . LEU B 1 86 ? -4.363 6.828 -3.596 1 98.62 86 LEU B N 1
ATOM 1751 C CA . LEU B 1 86 ? -4.793 6.219 -4.848 1 98.62 86 LEU B CA 1
ATOM 1752 C C . LEU B 1 86 ? -3.951 4.988 -5.176 1 98.62 86 LEU B C 1
ATOM 1754 O O . LEU B 1 86 ? -4.477 3.979 -5.645 1 98.62 86 LEU B O 1
ATOM 1758 N N . LEU B 1 87 ? -2.684 5.121 -4.93 1 98.75 87 LEU B N 1
ATOM 1759 C CA . LEU B 1 87 ? -1.789 3.988 -5.152 1 98.75 87 LEU B CA 1
ATOM 1760 C C . LEU B 1 87 ? -2.129 2.838 -4.211 1 98.75 87 LEU B C 1
ATOM 1762 O O . LEU B 1 87 ? -2.119 1.674 -4.621 1 98.75 87 LEU B O 1
ATOM 1766 N N . ALA B 1 88 ? -2.387 3.16 -2.957 1 98.69 88 ALA B N 1
ATOM 1767 C CA . ALA B 1 88 ? -2.789 2.127 -2.008 1 98.69 88 ALA B CA 1
ATOM 1768 C C . ALA B 1 88 ? -4.059 1.416 -2.473 1 98.69 88 ALA B C 1
ATOM 1770 O O . ALA B 1 88 ? -4.152 0.189 -2.4 1 98.69 88 ALA B O 1
ATOM 1771 N N . GLU B 1 89 ? -5.012 2.113 -2.922 1 98.81 89 GLU B N 1
ATOM 1772 C CA . GLU B 1 89 ? -6.254 1.537 -3.426 1 98.81 89 GLU B CA 1
ATOM 1773 C C . GLU B 1 89 ? -6 0.657 -4.645 1 98.81 89 GLU B C 1
ATOM 1775 O O . GLU B 1 89 ? -6.613 -0.402 -4.793 1 98.81 89 GLU B O 1
ATOM 1780 N N . ARG B 1 90 ? -5.184 1.125 -5.496 1 98.81 90 ARG B N 1
ATOM 1781 C CA . ARG B 1 90 ? -4.82 0.325 -6.66 1 98.81 90 ARG B CA 1
ATOM 1782 C C . ARG B 1 90 ? -4.137 -0.972 -6.242 1 98.81 90 ARG B C 1
ATOM 1784 O O . ARG B 1 90 ? -4.359 -2.021 -6.848 1 98.81 90 ARG B O 1
ATOM 1791 N N . LEU B 1 91 ? -3.295 -0.854 -5.254 1 98.81 91 LEU B N 1
ATOM 1792 C CA . LEU B 1 91 ? -2.615 -2.039 -4.742 1 98.81 91 LEU B CA 1
ATOM 1793 C C . LEU B 1 91 ? -3.623 -3.084 -4.273 1 98.81 91 LEU B C 1
ATOM 1795 O O . LEU B 1 91 ? -3.469 -4.273 -4.555 1 98.81 91 LEU B O 1
ATOM 1799 N N . VAL B 1 92 ? -4.668 -2.645 -3.58 1 98.81 92 VAL B N 1
ATOM 1800 C CA . VAL B 1 92 ? -5.723 -3.541 -3.117 1 98.81 92 VAL B CA 1
ATOM 1801 C C . VAL B 1 92 ? -6.414 -4.188 -4.312 1 98.81 92 VAL B C 1
ATOM 1803 O O . VAL B 1 92 ? -6.672 -5.391 -4.316 1 98.81 92 VAL B O 1
ATOM 1806 N N . ARG B 1 93 ? -6.699 -3.402 -5.309 1 98.69 93 ARG B N 1
ATOM 1807 C CA . ARG B 1 93 ? -7.391 -3.91 -6.488 1 98.69 93 ARG B CA 1
ATOM 1808 C C . ARG B 1 93 ? -6.535 -4.938 -7.227 1 98.69 93 ARG B C 1
ATOM 1810 O O . ARG B 1 93 ? -7.023 -6.004 -7.598 1 98.69 93 ARG B O 1
ATOM 1817 N N . VAL B 1 94 ? -5.32 -4.629 -7.418 1 98.75 94 VAL B N 1
ATOM 1818 C CA . VAL B 1 94 ? -4.414 -5.539 -8.109 1 98.75 94 VAL B CA 1
ATOM 1819 C C . VAL B 1 94 ? -4.254 -6.824 -7.301 1 98.75 94 VAL B C 1
ATOM 1821 O O . VAL B 1 94 ? -4.215 -7.918 -7.863 1 98.75 94 VAL B O 1
ATOM 1824 N N . GLY B 1 95 ? -4.125 -6.668 -5.973 1 98.31 95 GLY B N 1
ATOM 1825 C CA . GLY B 1 95 ? -4.055 -7.844 -5.121 1 98.31 95 GLY B CA 1
ATOM 1826 C C . GLY B 1 95 ? -5.258 -8.75 -5.258 1 98.31 95 GLY B C 1
ATOM 1827 O O . GLY B 1 95 ? -5.121 -9.977 -5.281 1 98.31 95 GLY B O 1
ATOM 1828 N N . THR B 1 96 ? -6.422 -8.164 -5.352 1 98.44 96 THR B N 1
ATOM 1829 C CA . THR B 1 96 ? -7.656 -8.93 -5.52 1 98.44 96 THR B CA 1
ATOM 1830 C C . THR B 1 96 ? -7.664 -9.656 -6.863 1 98.44 96 THR B C 1
ATOM 1832 O O . THR B 1 96 ? -8.031 -10.828 -6.938 1 98.44 96 THR B O 1
ATOM 1835 N N . GLN B 1 97 ? -7.297 -8.945 -7.895 1 98.5 97 GLN B N 1
ATOM 1836 C CA . GLN B 1 97 ? -7.219 -9.547 -9.219 1 98.5 97 GLN B CA 1
ATOM 1837 C C . GLN B 1 97 ? -6.207 -10.695 -9.242 1 98.5 97 GLN B C 1
ATOM 1839 O O . GLN B 1 97 ? -6.461 -11.742 -9.844 1 98.5 97 GLN B O 1
ATOM 1844 N N . LEU B 1 98 ? -5.117 -10.477 -8.586 1 97.94 98 LEU B N 1
ATOM 1845 C CA . LEU B 1 98 ? -4.074 -11.5 -8.523 1 97.94 98 LEU B CA 1
ATOM 1846 C C . LEU B 1 98 ? -4.574 -12.742 -7.805 1 97.94 98 LEU B C 1
ATOM 1848 O O . LEU B 1 98 ? -4.324 -13.867 -8.25 1 97.94 98 LEU B O 1
ATOM 1852 N N . SER B 1 99 ? -5.297 -12.57 -6.746 1 96.62 99 SER B N 1
ATOM 1853 C CA . SER B 1 99 ? -5.879 -13.688 -6.02 1 96.62 99 SER B CA 1
ATOM 1854 C C . SER B 1 99 ? -6.848 -14.477 -6.895 1 96.62 99 SER B C 1
ATOM 1856 O O . SER B 1 99 ? -6.816 -15.711 -6.914 1 96.62 99 SER B O 1
ATOM 1858 N N . ARG B 1 100 ? -7.617 -13.797 -7.582 1 97.12 100 ARG B N 1
ATOM 1859 C CA . ARG B 1 100 ? -8.562 -14.438 -8.492 1 97.12 100 ARG B CA 1
ATOM 1860 C C . ARG B 1 100 ? -7.84 -15.211 -9.586 1 97.12 100 ARG B C 1
ATOM 1862 O O . ARG B 1 100 ? -8.188 -16.359 -9.883 1 97.12 100 ARG B O 1
ATOM 1869 N N . ALA B 1 101 ? -6.895 -14.555 -10.195 1 96.31 101 ALA B N 1
ATOM 1870 C CA . ALA B 1 101 ? -6.121 -15.195 -11.258 1 96.31 101 ALA B CA 1
ATOM 1871 C C . ALA B 1 101 ? -5.441 -16.469 -10.75 1 96.31 101 ALA B C 1
ATOM 1873 O O . ALA B 1 101 ? -5.438 -17.484 -11.438 1 96.31 101 ALA B O 1
ATOM 1874 N N . LYS B 1 102 ? -4.91 -16.391 -9.562 1 94.12 102 LYS B N 1
ATOM 1875 C CA . LYS B 1 102 ? -4.246 -17.547 -8.969 1 94.12 102 LYS B CA 1
ATOM 1876 C C . LYS B 1 102 ? -5.234 -18.688 -8.727 1 94.12 102 LYS B C 1
ATOM 1878 O O . LYS B 1 102 ? -4.914 -19.844 -8.969 1 94.12 102 LYS B O 1
ATOM 1883 N N . ASN B 1 103 ? -6.414 -18.344 -8.273 1 93.94 103 ASN B N 1
ATOM 1884 C CA . ASN B 1 103 ? -7.445 -19.344 -8.031 1 93.94 103 ASN B CA 1
ATOM 1885 C C . ASN B 1 103 ? -7.902 -19.984 -9.336 1 93.94 103 ASN B C 1
ATOM 1887 O O . ASN B 1 103 ? -8.086 -21.203 -9.398 1 93.94 103 ASN B O 1
ATOM 1891 N N . GLU B 1 104 ? -8.086 -19.234 -10.336 1 94.56 104 GLU B N 1
ATOM 1892 C CA . GLU B 1 104 ? -8.484 -19.75 -11.641 1 94.56 104 GLU B CA 1
ATOM 1893 C C . GLU B 1 104 ? -7.41 -20.656 -12.219 1 94.56 104 GLU B C 1
ATOM 1895 O O . GLU B 1 104 ? -7.723 -21.719 -12.766 1 94.56 104 GLU B O 1
ATOM 1900 N N . LEU B 1 105 ? -6.156 -20.25 -12.086 1 92.06 105 LEU B N 1
ATOM 1901 C CA . LEU B 1 105 ? -5.047 -21.062 -12.57 1 92.06 105 LEU B CA 1
ATOM 1902 C C . LEU B 1 105 ? -4.984 -22.391 -11.836 1 92.06 105 LEU B C 1
ATOM 1904 O O . LEU B 1 105 ? -4.809 -23.453 -12.453 1 92.06 105 LEU B O 1
ATOM 1908 N N . ARG B 1 106 ? -5.207 -22.375 -10.609 1 88.12 106 ARG B N 1
ATOM 1909 C CA . ARG B 1 106 ? -5.207 -23.578 -9.797 1 88.12 106 ARG B CA 1
ATOM 1910 C C . ARG B 1 106 ? -6.332 -24.531 -10.219 1 88.12 106 ARG B C 1
ATOM 1912 O O . ARG B 1 106 ? -6.141 -25.734 -10.281 1 88.12 106 ARG B O 1
ATOM 1919 N N . ARG B 1 107 ? -7.445 -23.953 -10.461 1 91.75 107 ARG B N 1
ATOM 1920 C CA . ARG B 1 107 ? -8.586 -24.75 -10.898 1 91.75 107 ARG B CA 1
ATOM 1921 C C . ARG B 1 107 ? -8.297 -25.422 -12.242 1 91.75 107 ARG B C 1
ATOM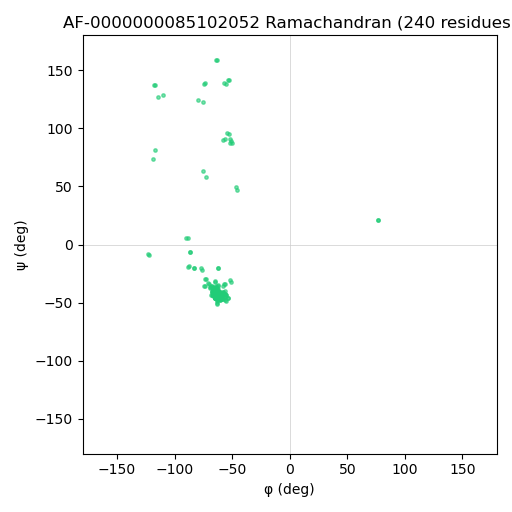 1923 O O . ARG B 1 107 ? -8.578 -26.609 -12.422 1 91.75 107 ARG B O 1
ATOM 1930 N N . LEU B 1 108 ? -7.746 -24.688 -13.125 1 89.5 108 LEU B N 1
ATOM 1931 C CA . LEU B 1 108 ? -7.406 -25.219 -14.438 1 89.5 108 LEU B CA 1
ATOM 1932 C C . LEU B 1 108 ? -6.383 -26.344 -14.32 1 89.5 108 LEU B C 1
ATOM 1934 O O . LEU B 1 108 ? -6.52 -27.391 -14.969 1 89.5 108 LEU B O 1
ATOM 1938 N N . GLU B 1 109 ? -5.395 -26.109 -13.492 1 84.44 109 GLU B N 1
ATOM 1939 C CA . GLU B 1 109 ? -4.363 -27.125 -13.266 1 84.44 109 GLU B CA 1
ATOM 1940 C C . GLU B 1 109 ? -4.953 -28.391 -12.633 1 84.44 109 GLU B C 1
ATOM 1942 O O . GLU B 1 109 ? -4.582 -29.5 -13.008 1 84.44 109 GLU B O 1
ATOM 1947 N N . SER B 1 110 ? -5.855 -28.172 -11.734 1 85.75 110 SER B N 1
ATOM 1948 C CA . SER B 1 110 ? -6.516 -29.312 -11.086 1 85.75 110 SER B CA 1
ATOM 1949 C C . SER B 1 110 ? -7.371 -30.094 -12.078 1 85.75 110 SER B C 1
ATOM 1951 O O . SER B 1 110 ? -7.359 -31.328 -12.078 1 85.75 110 SER B O 1
ATOM 1953 N N . ASP B 1 111 ? -8.102 -29.422 -12.891 1 87.44 111 ASP B N 1
ATOM 1954 C CA . ASP B 1 111 ? -8.922 -30.062 -13.922 1 87.44 111 ASP B CA 1
ATOM 1955 C C . ASP B 1 111 ? -8.07 -30.875 -14.891 1 87.44 111 ASP B C 1
ATOM 1957 O O . ASP B 1 111 ? -8.43 -31.984 -15.258 1 87.44 111 ASP B O 1
ATOM 1961 N N . LEU B 1 112 ? -6.965 -30.328 -15.273 1 85.94 112 LEU B N 1
ATOM 1962 C CA . LEU B 1 112 ? -6.047 -31 -16.172 1 85.94 112 LEU B CA 1
ATOM 1963 C C . LEU B 1 112 ? -5.457 -32.25 -15.531 1 85.94 112 LEU B C 1
ATOM 1965 O O . LEU B 1 112 ? -5.359 -33.312 -16.172 1 85.94 112 LEU B O 1
ATOM 1969 N N . TYR B 1 113 ? -5.086 -32.094 -14.328 1 81.44 113 TYR B N 1
ATOM 1970 C CA . TYR B 1 113 ? -4.543 -33.25 -13.594 1 81.44 113 TYR B CA 1
ATOM 1971 C C . TYR B 1 113 ? -5.562 -34.375 -13.492 1 81.44 113 TYR B C 1
ATOM 1973 O O . TYR B 1 113 ? -5.23 -35.531 -13.703 1 81.44 113 TYR B O 1
ATOM 1981 N N . GLU B 1 114 ? -6.754 -34.062 -13.156 1 85.94 114 GLU B N 1
ATOM 1982 C CA . GLU B 1 114 ? -7.816 -35.062 -13.047 1 85.94 114 GLU B CA 1
ATOM 1983 C C . GLU B 1 114 ? -8.062 -35.75 -14.383 1 85.94 114 GLU B C 1
ATOM 1985 O O . GLU B 1 114 ? -8.258 -36.969 -14.43 1 85.94 114 GLU B O 1
ATOM 1990 N N . ASP B 1 115 ? -8.039 -35 -15.422 1 86 115 ASP B N 1
ATOM 1991 C CA . ASP B 1 115 ? -8.242 -35.562 -16.75 1 86 115 ASP B CA 1
ATOM 1992 C C . ASP B 1 115 ? -7.117 -36.5 -17.125 1 86 115 ASP B C 1
ATOM 1994 O O . ASP B 1 115 ? -7.371 -37.594 -17.641 1 86 115 ASP B O 1
ATOM 1998 N N . LEU B 1 116 ? -5.91 -36.156 -16.812 1 83.69 116 LEU B N 1
ATOM 1999 C CA . LEU B 1 116 ? -4.758 -37 -17.109 1 83.69 116 LEU B CA 1
ATOM 2000 C C . LEU B 1 116 ? -4.785 -38.281 -16.297 1 83.69 116 LEU B C 1
ATOM 2002 O O . LEU B 1 116 ? -4.441 -39.344 -16.797 1 83.69 116 LEU B O 1
ATOM 2006 N N . THR B 1 117 ? -5.203 -38.156 -15.055 1 84.44 117 THR B N 1
ATOM 2007 C CA . THR B 1 117 ? -5.316 -39.344 -14.188 1 84.44 117 THR B CA 1
ATOM 2008 C C . THR B 1 117 ? -6.41 -40.281 -14.688 1 84.44 117 THR B C 1
ATOM 2010 O O . THR B 1 117 ? -6.219 -41.5 -14.727 1 84.44 117 THR B O 1
ATOM 2013 N N . ARG B 1 118 ? -7.441 -39.781 -15.102 1 89.44 118 ARG B N 1
ATOM 2014 C CA . ARG B 1 118 ? -8.555 -40.562 -15.609 1 89.44 118 ARG B CA 1
ATOM 2015 C C . ARG B 1 118 ? -8.156 -41.312 -16.875 1 89.44 118 ARG B C 1
ATOM 2017 O O . ARG B 1 118 ? -8.57 -42.438 -17.094 1 89.44 118 ARG B O 1
ATOM 2024 N N . ARG B 1 119 ? -7.277 -40.719 -17.641 1 87.81 119 ARG B N 1
ATOM 2025 C CA . ARG B 1 119 ? -6.836 -41.312 -18.906 1 87.81 119 ARG B CA 1
ATOM 2026 C C . ARG B 1 119 ? -5.664 -42.281 -18.672 1 87.81 119 ARG B C 1
ATOM 2028 O O . ARG B 1 119 ? -5.195 -42.906 -19.625 1 87.81 119 ARG B O 1
ATOM 2035 N N . GLY B 1 120 ? -5.172 -42.312 -17.391 1 83.06 120 GLY B N 1
ATOM 2036 C CA . GLY B 1 120 ? -4.074 -43.219 -17.047 1 83.06 120 GLY B CA 1
ATOM 2037 C C . GLY B 1 120 ? -2.727 -42.719 -17.547 1 83.06 120 GLY B C 1
ATOM 2038 O O . GLY B 1 120 ? -1.824 -43.5 -17.812 1 83.06 120 GLY B O 1
ATOM 2039 N N . LEU B 1 121 ? -2.654 -41.438 -17.797 1 77.94 121 LEU B N 1
ATOM 2040 C CA . LEU B 1 121 ? -1.423 -40.875 -18.344 1 77.94 121 LEU B CA 1
ATOM 2041 C C . LEU B 1 121 ? -0.462 -40.469 -17.219 1 77.94 121 LEU B C 1
ATOM 2043 O O . LEU B 1 121 ? 0.731 -40.281 -17.453 1 77.94 121 LEU B O 1
ATOM 2047 N N . ILE B 1 122 ? -1.004 -40.312 -16.078 1 70 122 ILE B N 1
ATOM 2048 C CA . ILE B 1 122 ? -0.174 -40.125 -14.898 1 70 122 ILE B CA 1
ATOM 2049 C C . ILE B 1 122 ? -0.748 -40.906 -13.727 1 70 122 ILE B C 1
ATOM 2051 O O . ILE B 1 122 ? -1.933 -41.25 -13.727 1 70 122 ILE B O 1
#

Organism: Drosophila sechellia (NCBI:txid7238)

Secondary structure (DSSP, 8-state):
---------HHHHHHHS-HHHHHHHHHHHHHHHHHHHHHHHHHHHHHHHHHHHHHHHHHHTSS---HHHHHHHHHHHHHHHHHHHHHHHHHHHHHHHHHHHHHHHHHHHHHHHHHHHHTT--/---------HHHHHHHS-HHHHHHHHHHHHHHHHHHHHHHHHHHHHHHHHHHHHHHHHHHTSS---HHHHHHHHHHHHHHHHHHHHHHHHHHHHHHHHHHHHHHHHHHHHHHHHHHHHTT--

Sequence (244 aa):
MANSVLTLNINDLRKIVPPAEIEVLEQKKSYEDQLKVERECIQLKLNKTLHRLIQLDDEMNEERISDRDYRFLDTLRRRLNLRHQLLAERLVRVGTQLSRAKNELRRLESDLYEDLTRRGLIMANSVLTLNINDLRKIVPPAEIEVLEQKKSYEDQLKVERECIQLKLNKTLHRLIQLDDEMNEERISDRDYRFLDTLRRRLNLRHQLLAERLVRVGTQLSRAKNELRRLESDLYEDLTRRGLI

pLDDT: mean 87.35, std 14.67, range [29.45, 98.81]

Radius of gyration: 26.65 Å; Cα contacts (8 Å, |Δi|>4): 129; chains: 2; bounding box: 26×85×55 Å

Solvent-accessible surface area (backbone atoms only — not comparable to full-atom values): 13436 Å² total; per-residue (Å²): 130,80,82,68,72,75,84,65,54,68,71,65,40,60,76,76,40,61,68,70,61,50,50,53,52,51,51,49,49,50,50,39,53,50,41,51,52,48,47,52,50,46,51,51,50,40,52,52,47,50,53,50,48,52,52,49,54,55,62,69,68,43,92,86,63,54,64,68,55,47,52,51,52,49,53,50,49,51,52,49,51,51,50,43,44,52,42,32,49,48,45,38,52,46,46,51,50,39,52,50,43,51,51,52,49,49,50,52,51,48,53,50,50,53,51,36,42,72,70,64,76,94,130,79,83,67,72,75,82,63,52,67,71,63,42,58,76,76,40,60,68,70,60,51,52,53,52,50,51,46,50,51,50,41,52,50,41,51,52,48,46,52,52,45,49,52,51,41,51,53,46,49,53,51,48,54,52,49,54,56,61,69,68,42,89,87,62,55,63,68,56,46,53,52,52,50,52,50,50,51,52,49,51,50,51,43,43,52,42,32,49,47,45,38,52,44,45,52,52,38,52,50,43,52,52,53,48,48,50,52,53,49,53,50,49,52,53,35,42,75,71,65,75,95

Foldseek 3Di:
DPPPPPPDDLVVCPVVPPPVLSVVLVVLVVVLVVLVVVLVVLVVVLVVLVVVLVVLVVVLPDPDDDPVRNVVSVVVNVVSVVVSVVSVVVSVVSVVVSVVSVVVSVVSSVVSVVVCVVVVVD/DPPPLPPDDLVVCPVVPPPVLSVVLVVLVVVLVVLVVVLVVLVVVLVVLVVVLVVLVVVLPDPDDDPVRNVVSVVVNVVSVVVSVVSVVVSVVSVVVSVVSVVVSVVSSVVSVVVCVVVVVD

Nearest PDB structures (foldseek):
  4tko-assembly1_B  TM=6.828E-01  e=1.501E-01  Aquifex aeolicus VF5
  3u0c-assembly2_B  TM=8.865E-01  e=2.640E+00  Shigella flexneri
  3u0c-assembly1_A  TM=8.689E-01  e=2.640E+00  Shigella flexneri
  2y3a-assembly1_B  TM=4.376E-01  e=3.147E+00  Mus musculus
  4tko-assembly1_B  TM=6.827E-01  e=1.341E-01  Aquifex aeolicus VF5